Protein AF-A0AAN6YBA3-F1 (afdb_monomer)

Organism: NCBI:txid261697

InterPro domains:
  IPR000719 Protein kinase domain [PS50011] (1-214)
  IPR011009 Protein kinase-like domain superfamily [SSF56112] (9-215)
  IPR050494 Serine/threonine and dual-specificity kinase [PTHR24058] (10-214)

Mean predicted aligned error: 8.79 Å

Sequence (218 aa):
MLATPYESLAPEVAAGFPASPASDIWALGHCLFQLRSGEGPFENCYQVTSPADLLRYIILTLGDMPPEWQEILWDEDGMPTRDPGAGNPLEKLESMEKRPLKDLVRKIWDEPEGHVVQTGAASSLEEDDCKPDYWGDRIPYAACFEDMVWKPKAVRVDNTYMYRYNREQLAVLKELPQIPEHEADLLFDLLSKIFVYDPARRPTAEEVLGHPWFHMDA

Nearest PDB structures (foldseek):
  4yr8-assembly2_A  TM=6.121E-01  e=9.825E-06  Homo sapiens
  6f5e-assembly1_B  TM=6.169E-01  e=1.717E-05  Homo sapiens
  3orp-assembly1_A  TM=7.338E-01  e=3.793E-02  Mycobacterium tuberculosis H37Ra
  3c4x-assembly1_A  TM=6.836E-01  e=7.834E-02  Bos taurus
  3c50-assembly1_A  TM=6.766E-01  e=9.262E-02  Bos taurus

Structure (mmCIF, N/CA/C/O backbone):
data_AF-A0AAN6YBA3-F1
#
_entry.id   AF-A0AAN6YBA3-F1
#
loop_
_atom_site.group_PDB
_atom_site.id
_atom_site.type_symbol
_atom_site.label_atom_id
_atom_site.label_alt_id
_atom_site.label_comp_id
_atom_site.label_asym_id
_atom_site.label_entity_id
_atom_site.label_seq_id
_atom_site.pdbx_PDB_ins_code
_atom_site.Cartn_x
_atom_site.Cartn_y
_atom_site.Cartn_z
_atom_site.occupancy
_atom_site.B_iso_or_equiv
_atom_site.auth_seq_id
_atom_site.auth_comp_id
_atom_site.auth_asym_id
_atom_site.auth_atom_id
_atom_site.pdbx_PDB_model_num
ATOM 1 N N . MET A 1 1 ? -2.282 18.967 -14.312 1.00 43.28 1 MET A N 1
ATOM 2 C CA . MET A 1 1 ? -2.584 17.955 -13.282 1.00 43.28 1 MET A CA 1
ATOM 3 C C . MET A 1 1 ? -1.353 17.836 -12.412 1.00 43.28 1 MET A C 1
ATOM 5 O O . MET A 1 1 ? -0.267 17.764 -12.973 1.00 43.28 1 MET A O 1
ATOM 9 N N . LEU A 1 2 ? -1.503 17.933 -11.091 1.00 46.25 2 LEU A N 1
ATOM 10 C CA . LEU A 1 2 ? -0.415 17.605 -10.167 1.00 46.25 2 LEU A CA 1
ATOM 11 C C . LEU A 1 2 ? -0.167 16.094 -10.275 1.00 46.25 2 LEU A C 1
ATOM 13 O O . LEU A 1 2 ? -1.131 15.336 -10.368 1.00 46.25 2 LEU A O 1
ATOM 17 N N . ALA A 1 3 ? 1.096 15.686 -10.370 1.00 60.41 3 ALA A N 1
ATOM 18 C CA . ALA A 1 3 ? 1.466 14.277 -10.462 1.00 60.41 3 ALA A CA 1
ATOM 19 C C . ALA A 1 3 ? 1.260 13.569 -9.112 1.00 60.41 3 ALA A C 1
ATOM 21 O O . ALA A 1 3 ? 1.250 14.221 -8.066 1.00 60.41 3 ALA A O 1
ATOM 22 N N . THR A 1 4 ? 1.106 12.245 -9.146 1.00 64.25 4 THR A N 1
ATOM 23 C CA . THR A 1 4 ? 1.045 11.389 -7.956 1.00 64.25 4 THR A CA 1
ATOM 24 C C . THR A 1 4 ? 2.313 11.575 -7.106 1.00 64.25 4 THR A C 1
ATOM 26 O O . THR A 1 4 ? 3.409 11.527 -7.673 1.00 64.25 4 THR A O 1
ATOM 29 N N . PRO A 1 5 ? 2.200 11.795 -5.781 1.00 75.12 5 PRO A N 1
ATOM 30 C CA . PRO A 1 5 ? 3.354 11.823 -4.880 1.00 75.12 5 PRO A CA 1
ATOM 31 C C . PRO A 1 5 ? 4.192 10.544 -4.999 1.00 75.12 5 PRO A C 1
ATOM 33 O O . PRO A 1 5 ? 3.638 9.471 -5.241 1.00 75.12 5 PRO A O 1
ATOM 36 N N . TYR A 1 6 ? 5.514 10.647 -4.814 1.00 77.88 6 TYR A N 1
ATOM 37 C CA . TYR A 1 6 ? 6.428 9.508 -4.981 1.00 77.88 6 TYR A CA 1
ATOM 38 C C . TYR A 1 6 ? 6.010 8.292 -4.148 1.00 77.88 6 TYR A C 1
ATOM 40 O O . TYR A 1 6 ? 6.002 7.185 -4.669 1.00 77.88 6 TYR A O 1
ATOM 48 N N . GLU A 1 7 ? 5.589 8.499 -2.900 1.00 82.25 7 GLU A N 1
ATOM 49 C CA . GLU A 1 7 ? 5.142 7.443 -1.975 1.00 82.25 7 GLU A CA 1
ATOM 50 C C . GLU A 1 7 ? 3.986 6.575 -2.504 1.00 82.25 7 GLU A C 1
ATOM 52 O O . GLU A 1 7 ? 3.889 5.395 -2.171 1.00 82.25 7 GLU A O 1
ATOM 57 N N . SER A 1 8 ? 3.146 7.119 -3.390 1.00 87.88 8 SER A N 1
ATOM 58 C CA . SER A 1 8 ? 1.984 6.418 -3.947 1.00 87.88 8 SER A CA 1
ATOM 59 C C . SER A 1 8 ? 2.203 5.896 -5.371 1.00 87.88 8 SER A C 1
ATOM 61 O O . SER A 1 8 ? 1.259 5.387 -5.981 1.00 87.88 8 SER A O 1
ATOM 63 N N . LEU A 1 9 ? 3.414 6.013 -5.930 1.00 92.25 9 LEU A N 1
ATOM 64 C CA . LEU A 1 9 ? 3.697 5.489 -7.266 1.00 92.25 9 LEU A CA 1
ATOM 65 C C . LEU A 1 9 ? 3.626 3.961 -7.290 1.00 92.25 9 LEU A C 1
ATOM 67 O O . LEU A 1 9 ? 4.159 3.265 -6.426 1.00 92.25 9 LEU A O 1
ATOM 71 N N . ALA A 1 10 ? 3.002 3.444 -8.346 1.00 95.31 10 ALA A N 1
ATOM 72 C CA . ALA A 1 10 ? 3.066 2.031 -8.669 1.00 95.31 10 ALA A CA 1
ATOM 73 C C . ALA A 1 10 ? 4.506 1.639 -9.046 1.00 95.31 10 ALA A C 1
ATOM 75 O O . ALA A 1 10 ? 5.230 2.450 -9.639 1.00 95.31 10 ALA A O 1
ATOM 76 N N . PRO A 1 11 ? 4.948 0.413 -8.732 1.00 95.44 11 PRO A N 1
ATOM 77 C CA . PRO A 1 11 ? 6.354 0.058 -8.822 1.00 95.44 11 PRO A CA 1
ATOM 78 C C . PRO A 1 11 ? 6.842 0.011 -10.281 1.00 95.44 11 PRO A C 1
ATOM 80 O O . PRO A 1 11 ? 7.998 0.329 -10.536 1.00 95.44 11 PRO A O 1
ATOM 83 N N . GLU A 1 12 ? 5.965 -0.255 -11.256 1.00 95.00 12 GLU A N 1
ATOM 84 C CA . GLU A 1 12 ? 6.277 -0.134 -12.685 1.00 95.00 12 GLU A CA 1
ATOM 85 C C . GLU A 1 12 ? 6.543 1.320 -13.099 1.00 95.00 12 GLU A C 1
ATOM 87 O O . GLU A 1 12 ? 7.435 1.589 -13.899 1.00 95.00 12 GLU A O 1
ATOM 92 N N . VAL A 1 13 ? 5.818 2.278 -12.516 1.00 94.31 13 VAL A N 1
ATOM 93 C CA . VAL A 1 13 ? 6.006 3.705 -12.807 1.00 94.31 13 VAL A CA 1
ATOM 94 C C . VAL A 1 13 ? 7.296 4.205 -12.164 1.00 94.31 13 VAL A C 1
ATOM 96 O O . VAL A 1 13 ? 8.061 4.924 -12.803 1.00 94.31 13 VAL A O 1
ATOM 99 N N . ALA A 1 14 ? 7.584 3.769 -10.934 1.00 92.44 14 ALA A N 1
ATOM 100 C CA . ALA A 1 14 ? 8.854 4.042 -10.259 1.00 92.44 14 ALA A CA 1
ATOM 101 C C . ALA A 1 14 ? 10.057 3.469 -11.031 1.00 92.44 14 ALA A C 1
ATOM 103 O O . ALA A 1 14 ? 11.104 4.104 -11.115 1.00 92.44 14 ALA A O 1
ATOM 104 N N . ALA A 1 15 ? 9.878 2.307 -11.662 1.00 91.62 15 ALA A N 1
ATOM 105 C CA . ALA A 1 15 ? 10.829 1.675 -12.574 1.00 91.62 15 ALA A CA 1
ATOM 106 C C . ALA A 1 15 ? 10.961 2.377 -13.947 1.00 91.62 15 ALA A C 1
ATOM 108 O O . ALA A 1 15 ? 11.769 1.964 -14.780 1.00 91.62 15 ALA A O 1
ATOM 109 N N . GLY A 1 16 ? 10.194 3.441 -14.207 1.00 90.62 16 GLY A N 1
ATOM 110 C CA . GLY A 1 16 ? 10.246 4.210 -15.453 1.00 90.62 16 GLY A CA 1
ATOM 111 C C . GLY A 1 16 ? 9.399 3.637 -16.595 1.00 90.62 16 GLY A C 1
ATOM 112 O O . GLY A 1 16 ? 9.538 4.078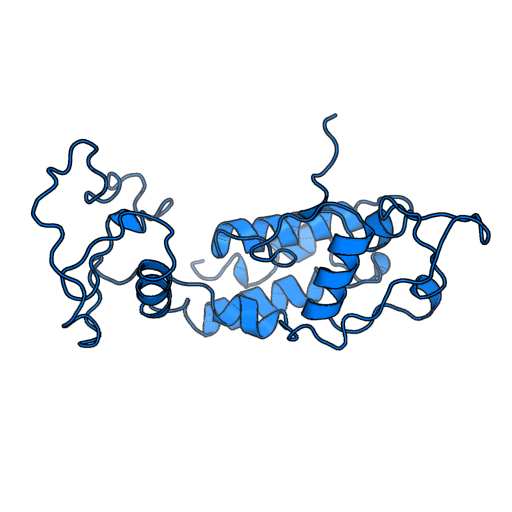 -17.741 1.00 90.62 16 GLY A O 1
ATOM 113 N N . PHE A 1 17 ? 8.519 2.671 -16.320 1.00 91.50 17 PHE A N 1
ATOM 114 C CA . PHE A 1 17 ? 7.528 2.194 -17.284 1.00 91.50 17 PHE A CA 1
ATOM 115 C C . PHE A 1 17 ? 6.294 3.120 -17.328 1.00 91.50 17 PHE A C 1
ATOM 117 O O . PHE A 1 17 ? 6.035 3.872 -16.385 1.00 91.50 17 PHE A O 1
ATOM 124 N N . PRO A 1 18 ? 5.510 3.102 -18.424 1.00 92.25 18 PRO A N 1
ATOM 125 C CA . PRO A 1 18 ? 4.312 3.928 -18.536 1.00 92.25 18 PRO A CA 1
ATOM 126 C C . PRO A 1 18 ? 3.250 3.571 -17.491 1.00 92.25 18 PRO A C 1
ATOM 128 O O . PRO A 1 18 ? 2.965 2.396 -17.263 1.00 92.25 18 PRO A O 1
ATOM 131 N N . ALA A 1 19 ? 2.608 4.594 -16.927 1.00 93.50 19 ALA A N 1
ATOM 132 C CA . ALA A 1 19 ? 1.436 4.414 -16.081 1.00 93.50 19 ALA A CA 1
ATOM 133 C C . ALA A 1 19 ? 0.242 3.858 -16.874 1.00 93.50 19 ALA A C 1
ATOM 135 O O . ALA A 1 19 ? 0.096 4.082 -18.079 1.00 93.50 19 ALA A O 1
ATOM 136 N N . SER A 1 20 ? -0.639 3.159 -16.168 1.00 94.69 20 SER A N 1
ATOM 137 C CA . SER A 1 20 ? -1.882 2.592 -16.692 1.00 94.69 20 SER A CA 1
ATOM 138 C C . SER A 1 20 ? -3.000 2.729 -15.650 1.00 94.69 20 SER A C 1
ATOM 140 O O . SER A 1 20 ? -2.703 3.044 -14.499 1.00 94.69 20 SER A O 1
ATOM 142 N N . PRO A 1 21 ? -4.270 2.424 -15.978 1.00 95.94 21 PRO A N 1
ATOM 143 C CA . PRO A 1 21 ? -5.330 2.374 -14.967 1.00 95.94 21 PRO A CA 1
ATOM 144 C C . PRO A 1 21 ? -5.012 1.438 -13.788 1.00 95.94 21 PRO A C 1
ATOM 146 O O . PRO A 1 21 ? -5.425 1.691 -12.664 1.00 95.94 21 PRO A O 1
ATOM 149 N N . ALA A 1 22 ? -4.224 0.378 -14.004 1.00 97.38 22 ALA A N 1
ATOM 150 C CA . ALA A 1 22 ? -3.771 -0.499 -12.924 1.00 97.38 22 ALA A CA 1
ATOM 151 C C . ALA A 1 22 ? -2.768 0.187 -11.975 1.00 97.38 22 ALA A C 1
ATOM 153 O O . ALA A 1 22 ? -2.631 -0.217 -10.818 1.00 97.38 22 ALA A O 1
ATOM 154 N N . SER A 1 23 ? -2.067 1.227 -12.431 1.00 96.25 23 SER A N 1
ATOM 155 C CA . SER A 1 23 ? -1.222 2.074 -11.583 1.00 96.25 23 SER A CA 1
ATOM 156 C C . SER A 1 23 ? -2.074 2.952 -10.654 1.00 96.25 23 SER A C 1
ATOM 158 O O . SER A 1 23 ? -1.694 3.161 -9.505 1.00 96.25 23 SER A O 1
ATOM 160 N N . ASP A 1 24 ? -3.262 3.379 -11.095 1.00 95.62 24 ASP A N 1
ATOM 161 C CA . ASP A 1 24 ? -4.223 4.090 -10.237 1.00 95.62 24 ASP A CA 1
ATOM 162 C C . ASP A 1 24 ? -4.812 3.165 -9.160 1.00 95.62 24 ASP A C 1
ATOM 164 O O . ASP A 1 24 ? -5.017 3.590 -8.026 1.00 95.62 24 ASP A O 1
ATOM 168 N N . ILE A 1 25 ? -5.022 1.878 -9.471 1.00 97.88 25 ILE A N 1
ATOM 169 C CA . ILE A 1 25 ? -5.455 0.873 -8.481 1.00 97.88 25 ILE A CA 1
ATOM 170 C C . ILE A 1 25 ? -4.406 0.680 -7.382 1.00 97.88 25 ILE A C 1
ATOM 172 O O . ILE A 1 25 ? -4.759 0.557 -6.210 1.00 97.88 25 ILE A O 1
ATOM 176 N N . TRP A 1 26 ? -3.118 0.707 -7.730 1.00 97.44 26 TRP A N 1
ATOM 177 C CA . TRP A 1 26 ? -2.047 0.694 -6.733 1.00 97.44 26 TRP A CA 1
ATOM 178 C C . TRP A 1 26 ? -2.118 1.916 -5.812 1.00 97.44 26 TRP A C 1
ATOM 180 O O . TRP A 1 26 ? -2.103 1.770 -4.588 1.00 97.44 26 TRP A O 1
ATOM 190 N N . ALA A 1 27 ? -2.242 3.114 -6.391 1.00 95.69 27 ALA A N 1
ATOM 191 C CA . ALA A 1 27 ? -2.366 4.352 -5.625 1.00 95.69 27 ALA A CA 1
ATOM 192 C C . ALA A 1 27 ? -3.621 4.348 -4.732 1.00 95.69 27 ALA A C 1
ATOM 194 O O . ALA A 1 27 ? -3.562 4.785 -3.585 1.00 95.69 27 ALA A O 1
ATOM 195 N N . LEU A 1 28 ? -4.733 3.776 -5.204 1.00 95.44 28 LEU A N 1
ATOM 196 C CA . LEU A 1 28 ? -5.934 3.565 -4.397 1.00 95.44 28 LEU A CA 1
ATOM 197 C C . LEU A 1 28 ? -5.651 2.661 -3.190 1.00 95.44 28 LEU A C 1
ATOM 199 O O . LEU A 1 28 ? -6.035 3.008 -2.078 1.00 95.44 28 LEU A O 1
ATOM 203 N N . GLY A 1 29 ? -4.943 1.542 -3.378 1.00 96.81 29 GLY A N 1
ATOM 204 C CA . GLY A 1 29 ? -4.518 0.677 -2.272 1.00 96.81 29 GLY A CA 1
ATOM 205 C C . GLY A 1 29 ? -3.652 1.411 -1.249 1.00 96.81 29 GLY A C 1
ATOM 206 O O . GLY A 1 29 ? -3.853 1.251 -0.046 1.00 96.81 29 GLY A O 1
ATOM 207 N N . HIS A 1 30 ? -2.728 2.259 -1.716 1.00 94.69 30 HIS A N 1
ATOM 208 C CA . HIS A 1 30 ? -1.925 3.121 -0.845 1.00 94.69 30 HIS A CA 1
ATOM 209 C C . HIS A 1 30 ? -2.818 4.048 -0.011 1.00 94.69 30 HIS A C 1
ATOM 211 O O . HIS A 1 30 ? -2.672 4.099 1.208 1.00 94.69 30 HIS A O 1
ATOM 217 N N . CYS A 1 31 ? -3.772 4.740 -0.644 1.00 92.94 31 CYS A N 1
ATOM 218 C CA . CYS A 1 31 ? -4.714 5.616 0.051 1.00 92.94 31 CYS A CA 1
ATOM 219 C C . CYS A 1 31 ? -5.572 4.862 1.072 1.00 92.94 31 CYS A C 1
ATOM 221 O O . CYS A 1 31 ? -5.744 5.354 2.179 1.00 92.94 31 CYS A 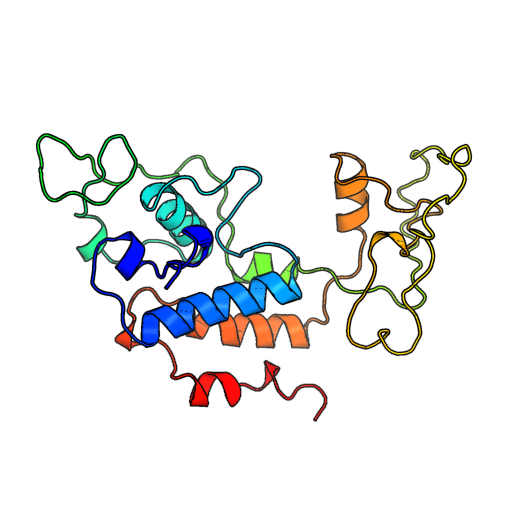O 1
ATOM 223 N N . LEU A 1 32 ? -6.089 3.679 0.732 1.00 94.38 32 LEU A N 1
ATOM 224 C CA . LEU A 1 32 ? -6.891 2.867 1.654 1.00 94.38 32 LEU A CA 1
ATOM 225 C C . LEU A 1 32 ? -6.091 2.479 2.898 1.00 94.38 32 LEU A C 1
ATOM 227 O O . LEU A 1 32 ? -6.582 2.638 4.013 1.00 94.38 32 LEU A O 1
ATOM 231 N N . PHE A 1 33 ? -4.849 2.022 2.710 1.00 93.81 33 PHE A N 1
ATOM 232 C CA . PHE A 1 33 ? -3.970 1.717 3.832 1.00 93.81 33 PHE A CA 1
ATOM 233 C C . PHE A 1 33 ? -3.718 2.971 4.672 1.00 93.81 33 PHE A C 1
ATOM 235 O O . PHE A 1 33 ? -4.006 2.952 5.861 1.00 93.81 33 PHE A O 1
ATOM 242 N N . GLN A 1 34 ? -3.279 4.071 4.051 1.00 89.88 34 GLN A N 1
ATOM 243 C CA . GLN A 1 34 ? -2.952 5.322 4.742 1.00 89.88 34 GLN A CA 1
ATOM 244 C C . GLN A 1 34 ? -4.141 5.913 5.508 1.00 89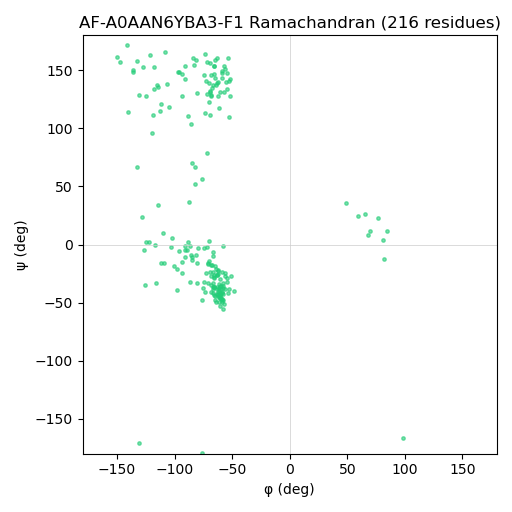.88 34 GLN A C 1
ATOM 246 O O . GLN A 1 34 ? -3.967 6.420 6.611 1.00 89.88 34 GLN A O 1
ATOM 251 N N . LEU A 1 35 ? -5.354 5.838 4.955 1.00 87.94 35 LEU A N 1
ATOM 252 C CA . LEU A 1 35 ? -6.568 6.281 5.643 1.00 87.94 35 LEU A CA 1
ATOM 253 C C . LEU A 1 35 ? -6.835 5.458 6.904 1.00 87.94 35 LEU A C 1
ATOM 255 O O . LEU A 1 35 ? -7.296 6.013 7.898 1.00 87.94 35 LEU A O 1
ATOM 259 N N . ARG A 1 36 ? -6.547 4.153 6.872 1.00 88.25 36 ARG A N 1
ATOM 260 C CA . ARG A 1 36 ? -6.843 3.248 7.984 1.00 88.25 36 ARG A CA 1
ATOM 261 C C . ARG A 1 36 ? -5.735 3.190 9.040 1.00 88.25 36 ARG A C 1
ATOM 263 O O . ARG A 1 36 ? -6.044 3.017 10.214 1.00 88.25 36 ARG A O 1
ATOM 270 N N . SER A 1 37 ? -4.473 3.341 8.644 1.00 84.94 37 SER A N 1
ATOM 271 C CA . SER A 1 37 ? -3.290 3.276 9.519 1.00 84.94 37 SER A CA 1
ATOM 272 C C . SER A 1 37 ? -2.758 4.644 9.963 1.00 84.94 37 SER A C 1
ATOM 274 O O . SER A 1 37 ? -2.016 4.713 10.940 1.00 84.94 37 SER A O 1
ATOM 276 N N . GLY A 1 38 ? -3.087 5.719 9.240 1.00 80.69 38 GLY A N 1
ATOM 277 C CA . GLY A 1 38 ? -2.499 7.054 9.398 1.00 80.69 38 GLY A CA 1
ATOM 278 C C . GLY A 1 38 ? -1.152 7.259 8.686 1.00 80.69 38 GLY A C 1
ATOM 279 O O . GLY A 1 38 ? -0.726 8.402 8.536 1.00 80.69 38 GLY A O 1
ATOM 280 N N . GLU A 1 39 ? -0.507 6.188 8.213 1.00 82.81 39 GLU A N 1
ATOM 281 C CA . GLU A 1 39 ? 0.813 6.190 7.556 1.00 82.81 39 GLU A CA 1
ATOM 282 C C . GLU A 1 39 ? 0.799 5.290 6.307 1.00 82.81 39 GLU A C 1
ATOM 284 O O . GLU A 1 39 ? 0.094 4.286 6.244 1.00 82.81 39 GLU A O 1
ATOM 289 N N . GLY A 1 40 ? 1.577 5.611 5.283 1.00 87.38 40 GLY A N 1
ATOM 290 C CA . GLY A 1 40 ? 1.693 4.820 4.060 1.00 87.38 40 GLY A CA 1
ATOM 291 C C . GLY A 1 40 ? 2.325 3.428 4.273 1.00 87.38 40 GLY A C 1
ATOM 292 O O . GLY A 1 40 ? 3.139 3.208 5.176 1.00 87.38 40 GLY A O 1
ATOM 293 N N . PRO A 1 41 ? 2.012 2.441 3.412 1.00 90.50 41 PRO A N 1
ATOM 294 C CA . PRO A 1 41 ? 2.580 1.096 3.524 1.00 90.50 41 PRO A CA 1
ATOM 295 C C . PRO A 1 41 ? 4.061 1.030 3.110 1.00 90.50 41 PRO A C 1
ATOM 297 O O . PRO A 1 41 ? 4.781 0.147 3.584 1.00 90.50 41 PRO A O 1
ATOM 300 N N . PHE A 1 42 ? 4.528 1.965 2.271 1.00 90.25 42 PHE A N 1
ATOM 301 C CA . PHE A 1 42 ? 5.870 1.979 1.666 1.00 90.25 42 PHE A CA 1
ATOM 302 C C . PHE A 1 42 ? 6.743 3.153 2.138 1.00 90.25 42 PHE A C 1
ATOM 304 O O . PHE A 1 42 ? 7.564 3.667 1.384 1.00 90.25 42 PHE A O 1
ATOM 311 N N . GLU A 1 43 ? 6.582 3.566 3.394 1.00 76.25 43 GLU A N 1
ATOM 312 C CA . GLU A 1 43 ? 7.367 4.635 4.025 1.00 76.25 43 GLU A CA 1
ATOM 313 C C . GLU A 1 43 ? 7.872 4.222 5.413 1.00 76.25 43 GLU A C 1
ATOM 315 O O . GLU A 1 43 ? 7.327 3.314 6.041 1.00 76.25 43 GLU A O 1
ATOM 320 N N . ASN A 1 44 ? 8.932 4.866 5.903 1.00 68.94 44 ASN A N 1
ATOM 321 C CA . ASN A 1 44 ? 9.447 4.699 7.267 1.00 68.94 44 ASN A CA 1
ATOM 322 C C . ASN A 1 44 ? 9.655 6.087 7.905 1.00 68.94 44 ASN A C 1
ATOM 324 O O . ASN A 1 44 ? 9.300 7.100 7.316 1.00 68.94 44 ASN A O 1
ATOM 328 N N . CYS A 1 45 ? 10.299 6.167 9.073 1.00 57.25 45 CYS A N 1
ATOM 329 C CA . CYS A 1 45 ? 10.658 7.421 9.749 1.00 57.25 45 CYS A CA 1
ATOM 330 C C . CYS A 1 45 ? 11.549 8.382 8.931 1.00 57.25 45 CYS A C 1
ATOM 332 O O . CYS A 1 45 ? 11.878 9.469 9.409 1.00 57.25 45 CYS A O 1
ATOM 334 N N . TYR A 1 46 ? 11.936 7.991 7.716 1.00 60.53 46 TYR A N 1
ATOM 335 C CA . TYR A 1 46 ? 12.598 8.822 6.725 1.00 60.53 46 TYR A CA 1
ATOM 336 C C . TYR A 1 46 ? 11.688 8.978 5.506 1.00 60.53 46 TYR A C 1
ATOM 338 O O . TYR A 1 46 ? 11.095 8.009 5.034 1.00 60.53 46 TYR A O 1
ATOM 346 N N . GLN A 1 47 ? 11.618 10.202 4.989 1.00 68.31 47 GLN A N 1
ATOM 347 C CA . GLN A 1 47 ? 10.821 10.538 3.814 1.00 68.31 47 GLN A CA 1
ATOM 348 C C . GLN A 1 47 ? 11.315 9.773 2.577 1.00 68.31 47 GLN A C 1
ATOM 350 O O . GLN A 1 47 ? 12.523 9.646 2.372 1.00 68.31 47 GLN A O 1
ATOM 355 N N . VAL A 1 48 ? 10.392 9.282 1.744 1.00 79.38 48 VAL A N 1
ATOM 356 C CA . VAL A 1 48 ? 10.730 8.714 0.431 1.00 79.38 48 VAL A CA 1
ATOM 357 C C . VAL A 1 48 ? 11.205 9.852 -0.471 1.00 79.38 48 VAL A C 1
ATOM 359 O O . VAL A 1 48 ? 10.429 10.736 -0.830 1.00 79.38 48 VAL A O 1
ATOM 362 N N . THR A 1 49 ? 12.492 9.850 -0.813 1.00 83.62 49 THR A N 1
ATOM 363 C CA . THR A 1 49 ? 13.132 10.947 -1.556 1.00 83.62 49 THR A CA 1
ATOM 364 C C . THR A 1 49 ? 13.304 10.676 -3.046 1.00 83.62 49 THR A C 1
ATOM 366 O O . THR A 1 49 ? 13.466 11.627 -3.807 1.00 83.62 49 THR A O 1
ATOM 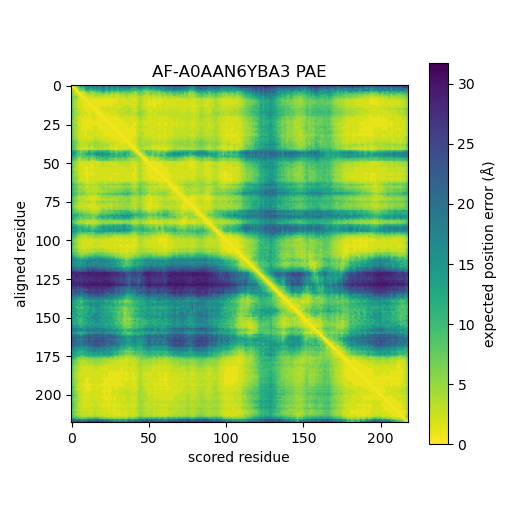369 N N . SER A 1 50 ? 13.239 9.412 -3.471 1.00 89.56 50 SER A N 1
ATOM 370 C CA . SER A 1 50 ? 13.448 9.004 -4.864 1.00 89.56 50 SER A CA 1
ATOM 371 C C . SER A 1 50 ? 12.649 7.742 -5.239 1.00 89.56 50 SER A C 1
ATOM 373 O O . SER A 1 50 ? 12.246 6.976 -4.355 1.00 89.56 50 SER A O 1
ATOM 375 N N . PRO A 1 51 ? 12.440 7.469 -6.542 1.00 91.50 51 PRO A N 1
ATOM 376 C CA . PRO A 1 51 ? 11.874 6.202 -7.011 1.00 91.50 51 PRO A CA 1
ATOM 377 C C . PRO A 1 51 ? 12.673 4.956 -6.587 1.00 91.50 51 PRO A C 1
ATOM 379 O O . PRO A 1 51 ? 12.070 3.930 -6.259 1.00 91.50 51 PRO A O 1
ATOM 382 N N . ALA A 1 52 ? 14.008 5.041 -6.534 1.00 91.00 52 ALA A N 1
ATOM 383 C CA . ALA A 1 52 ? 14.851 3.964 -6.010 1.00 91.00 52 ALA A CA 1
ATOM 384 C C . ALA A 1 52 ? 14.527 3.658 -4.537 1.00 91.00 52 ALA A C 1
ATOM 386 O O . ALA A 1 52 ? 14.393 2.492 -4.158 1.00 91.00 52 ALA A O 1
ATOM 387 N N . ASP A 1 53 ? 14.357 4.695 -3.710 1.00 88.81 53 ASP A N 1
ATOM 388 C CA . ASP A 1 53 ? 13.980 4.539 -2.299 1.00 88.81 53 ASP A CA 1
ATOM 389 C C . ASP A 1 53 ? 12.606 3.901 -2.149 1.00 88.81 53 ASP A C 1
ATOM 391 O O . ASP A 1 53 ? 12.437 2.979 -1.350 1.00 88.81 53 ASP A O 1
ATOM 395 N N . LEU A 1 54 ? 11.641 4.328 -2.964 1.00 91.44 54 LEU A N 1
ATOM 396 C CA . LEU A 1 54 ? 10.316 3.723 -2.977 1.00 91.44 54 LEU A CA 1
ATOM 397 C C . LEU A 1 54 ? 10.391 2.221 -3.268 1.00 91.44 54 LEU A C 1
ATOM 399 O O . LEU A 1 54 ? 9.836 1.419 -2.517 1.00 91.44 54 LEU A O 1
ATOM 403 N N . LEU A 1 55 ? 11.094 1.813 -4.330 1.00 91.88 55 LEU A N 1
ATOM 404 C CA . LEU A 1 55 ? 11.200 0.395 -4.683 1.00 91.88 55 LEU A CA 1
ATOM 405 C C . LEU A 1 55 ? 11.870 -0.432 -3.588 1.00 91.88 55 LEU A C 1
ATOM 407 O O . LEU A 1 55 ? 11.464 -1.571 -3.365 1.00 91.88 55 LEU A O 1
ATOM 411 N N . ARG A 1 56 ? 12.838 0.132 -2.858 1.00 90.00 56 ARG A N 1
ATOM 412 C CA . ARG A 1 56 ? 13.429 -0.529 -1.686 1.00 90.00 56 ARG A CA 1
ATOM 413 C C . ARG A 1 56 ? 12.370 -0.814 -0.621 1.00 90.00 56 ARG A C 1
ATOM 415 O O . ARG A 1 56 ? 12.300 -1.940 -0.131 1.00 90.00 56 ARG A O 1
ATOM 422 N N . TYR A 1 57 ? 11.506 0.149 -0.302 1.00 90.25 57 TYR A N 1
ATOM 423 C CA . TYR A 1 57 ? 10.415 -0.063 0.656 1.00 90.25 57 TYR A CA 1
ATOM 424 C C . TYR A 1 57 ? 9.371 -1.063 0.161 1.00 90.25 57 TYR A C 1
ATOM 426 O O . TYR A 1 57 ? 8.878 -1.879 0.946 1.00 90.25 57 TYR A O 1
ATOM 434 N N . ILE A 1 58 ? 9.075 -1.058 -1.137 1.00 93.69 58 ILE A N 1
ATOM 435 C CA . ILE A 1 58 ? 8.193 -2.052 -1.752 1.00 93.69 58 ILE A CA 1
ATOM 436 C C . ILE A 1 58 ? 8.807 -3.452 -1.617 1.00 93.69 58 ILE A C 1
ATOM 438 O O . ILE A 1 58 ? 8.113 -4.366 -1.180 1.00 93.69 58 ILE A O 1
ATOM 442 N N . ILE A 1 59 ? 10.111 -3.615 -1.868 1.00 92.31 59 ILE A N 1
ATOM 443 C CA . ILE A 1 59 ? 10.817 -4.897 -1.707 1.00 92.31 59 ILE A CA 1
ATOM 444 C C . ILE A 1 59 ? 10.801 -5.374 -0.249 1.00 92.31 59 ILE A C 1
ATOM 446 O O . ILE A 1 59 ? 10.539 -6.545 0.027 1.00 92.31 59 ILE A O 1
ATOM 450 N N . LEU A 1 60 ? 11.019 -4.473 0.714 1.00 91.38 60 LEU A N 1
ATOM 451 C CA . LEU A 1 60 ? 10.935 -4.811 2.140 1.00 91.38 60 LEU A CA 1
ATOM 452 C C . LEU A 1 60 ? 9.534 -5.274 2.573 1.00 91.38 60 LEU A C 1
ATOM 454 O O . LEU A 1 60 ? 9.415 -5.989 3.573 1.00 91.38 60 LEU A O 1
ATOM 458 N N . THR A 1 61 ? 8.495 -4.854 1.846 1.00 93.38 61 THR A N 1
ATOM 459 C CA . THR A 1 61 ? 7.085 -5.084 2.188 1.00 93.38 61 THR A CA 1
ATOM 460 C C . THR A 1 61 ? 6.477 -6.275 1.447 1.00 93.38 61 THR A C 1
ATOM 462 O O . THR A 1 61 ? 5.712 -7.042 2.035 1.00 93.38 61 THR A O 1
ATOM 465 N N . LEU A 1 62 ? 6.816 -6.451 0.168 1.00 94.94 62 LEU A N 1
ATOM 466 C CA . LEU A 1 62 ? 6.230 -7.458 -0.726 1.00 94.94 62 LEU A CA 1
ATOM 467 C C . LEU A 1 62 ? 7.192 -8.603 -1.069 1.00 94.94 62 LEU A C 1
ATOM 469 O O . LEU A 1 62 ? 6.746 -9.656 -1.523 1.00 94.94 62 LEU A O 1
ATOM 473 N N . GLY A 1 63 ? 8.492 -8.432 -0.819 1.00 92.12 63 GLY A N 1
ATOM 474 C CA . GLY A 1 63 ? 9.538 -9.375 -1.208 1.00 92.12 63 GLY A CA 1
ATOM 475 C C . GLY A 1 63 ? 10.246 -8.976 -2.501 1.00 92.12 63 GLY A C 1
ATOM 476 O O . GLY A 1 63 ? 10.141 -7.846 -2.963 1.00 92.12 63 GLY A O 1
ATOM 477 N N . ASP A 1 64 ? 11.016 -9.902 -3.069 1.00 90.06 64 ASP A N 1
ATOM 478 C CA . ASP A 1 64 ? 11.876 -9.600 -4.213 1.00 90.06 64 ASP A CA 1
ATOM 479 C C . ASP A 1 64 ? 11.069 -9.185 -5.455 1.00 90.06 64 ASP A C 1
ATOM 481 O O . ASP A 1 64 ? 10.062 -9.803 -5.809 1.00 90.06 64 ASP A O 1
ATOM 485 N N . MET A 1 65 ? 11.551 -8.146 -6.141 1.00 89.25 65 MET A N 1
ATOM 486 C CA . MET A 1 65 ? 10.980 -7.692 -7.410 1.00 89.25 65 MET A CA 1
ATOM 487 C C . MET A 1 65 ? 11.231 -8.699 -8.550 1.00 89.25 65 MET A C 1
ATOM 489 O O . MET A 1 65 ? 12.217 -9.451 -8.488 1.00 89.25 65 MET A O 1
ATOM 493 N N . PRO A 1 66 ? 10.393 -8.692 -9.610 1.00 90.19 66 PRO A N 1
ATOM 494 C CA . PRO A 1 66 ? 10.572 -9.553 -10.777 1.00 90.19 66 PRO A CA 1
ATOM 495 C C . PRO A 1 66 ? 11.990 -9.452 -11.373 1.00 90.19 66 PRO A C 1
ATOM 497 O O . PRO A 1 66 ? 12.549 -8.350 -11.401 1.00 90.19 66 PRO A O 1
ATOM 500 N N . PRO A 1 67 ? 12.588 -10.562 -11.854 1.00 87.31 67 PRO A N 1
ATOM 501 C CA . PRO A 1 67 ? 13.957 -10.575 -12.380 1.00 87.31 67 PRO A CA 1
ATOM 502 C C . PRO A 1 67 ? 14.218 -9.523 -13.463 1.00 87.31 67 PRO A C 1
ATOM 504 O O . PRO A 1 67 ? 15.261 -8.879 -13.454 1.00 87.31 67 PRO A O 1
ATOM 507 N N . GLU A 1 68 ? 13.246 -9.292 -14.342 1.00 86.00 68 GLU A N 1
ATOM 508 C CA . GLU A 1 68 ? 13.301 -8.294 -15.413 1.00 86.00 68 GLU A CA 1
ATOM 509 C C . GLU A 1 68 ? 13.507 -6.855 -14.914 1.00 86.00 68 GLU A C 1
ATOM 511 O O . GLU A 1 68 ? 13.995 -6.009 -15.658 1.00 86.00 68 GLU A O 1
ATOM 516 N N . TRP A 1 69 ? 13.145 -6.553 -13.665 1.00 87.06 69 TRP A N 1
ATOM 517 C CA . TRP A 1 69 ? 13.306 -5.220 -13.078 1.00 87.06 69 TRP A CA 1
ATOM 518 C C . TRP A 1 69 ? 14.622 -5.081 -12.310 1.00 87.06 69 TRP A C 1
ATOM 520 O O . TRP A 1 69 ? 15.066 -3.966 -12.047 1.00 87.06 69 TRP A O 1
ATOM 530 N N . GLN A 1 70 ? 15.290 -6.196 -11.997 1.00 82.25 70 GLN A N 1
ATOM 531 C CA . GLN A 1 70 ? 16.606 -6.187 -11.347 1.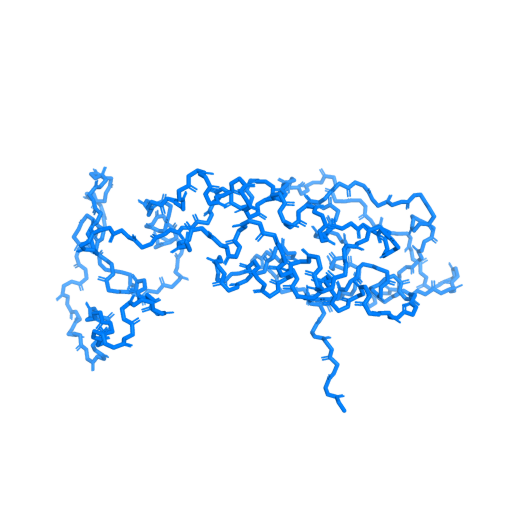00 82.25 70 GLN A CA 1
ATOM 532 C C . GLN A 1 70 ? 17.708 -5.644 -12.266 1.00 82.25 70 GLN A C 1
ATOM 534 O O . GLN A 1 70 ? 18.765 -5.244 -11.785 1.00 82.25 70 GLN A O 1
ATOM 539 N N . GLU A 1 71 ? 17.450 -5.602 -13.574 1.00 84.12 71 GLU A N 1
ATOM 540 C CA . GLU A 1 71 ? 18.351 -5.048 -14.587 1.00 84.12 71 GLU A CA 1
ATOM 541 C C . GLU A 1 71 ? 18.269 -3.514 -14.701 1.00 84.12 71 GLU A C 1
ATOM 543 O O . GLU A 1 71 ? 19.087 -2.906 -15.392 1.00 84.12 71 GLU A O 1
ATOM 548 N N . ILE A 1 72 ? 17.300 -2.873 -14.036 1.00 88.69 72 ILE A N 1
ATOM 549 C CA . ILE A 1 72 ? 17.140 -1.415 -14.064 1.00 88.69 72 ILE A CA 1
ATOM 550 C C . ILE A 1 72 ? 18.295 -0.755 -13.312 1.00 88.69 72 ILE A C 1
ATOM 552 O O . ILE A 1 72 ? 18.623 -1.126 -12.180 1.00 88.69 72 ILE A O 1
ATOM 556 N N . LEU A 1 73 ? 18.882 0.257 -13.949 1.00 92.25 73 LEU A N 1
ATOM 557 C CA . LEU A 1 73 ? 19.940 1.075 -13.377 1.00 92.25 73 LEU A CA 1
ATOM 558 C C . LEU A 1 73 ? 19.365 2.364 -12.790 1.00 92.25 73 LEU A C 1
ATOM 560 O O . LEU A 1 73 ? 18.396 2.916 -13.310 1.00 92.25 73 LEU A O 1
ATOM 564 N N . TRP A 1 74 ? 20.004 2.848 -11.732 1.00 93.12 74 TRP A N 1
ATOM 565 C CA . TRP A 1 74 ? 19.595 4.017 -10.959 1.00 93.12 74 TRP A CA 1
ATOM 566 C C . TRP A 1 74 ? 20.741 5.015 -10.908 1.00 93.12 74 TRP A C 1
ATOM 568 O O . TRP A 1 74 ? 21.868 4.627 -10.584 1.00 93.12 74 TRP A O 1
ATOM 578 N N . ASP A 1 75 ? 20.470 6.267 -11.262 1.00 92.75 75 ASP A N 1
ATOM 579 C CA . ASP A 1 75 ? 21.463 7.341 -11.191 1.00 92.75 75 ASP A CA 1
ATOM 580 C C . ASP A 1 75 ? 21.693 7.840 -9.751 1.00 92.75 75 ASP A C 1
ATOM 582 O O . ASP A 1 75 ? 21.126 7.314 -8.789 1.00 92.75 75 ASP A O 1
ATOM 586 N N . GLU A 1 76 ? 22.570 8.835 -9.590 1.00 89.69 76 GLU A N 1
ATOM 587 C CA . GLU A 1 76 ? 22.923 9.404 -8.279 1.00 89.69 76 GLU A CA 1
ATOM 588 C C . GLU A 1 76 ? 21.729 10.052 -7.554 1.00 89.69 76 GLU A C 1
ATOM 590 O O . GLU A 1 76 ? 21.733 10.121 -6.325 1.00 89.69 76 GLU A O 1
ATOM 595 N N . ASP A 1 77 ? 20.692 10.463 -8.293 1.00 89.69 77 ASP A N 1
ATOM 596 C CA . ASP A 1 77 ? 19.459 11.052 -7.759 1.00 89.69 77 ASP A CA 1
ATOM 597 C C . ASP A 1 77 ? 18.373 9.989 -7.471 1.00 89.69 77 ASP A C 1
ATOM 599 O O . ASP A 1 77 ? 17.284 10.308 -6.985 1.00 89.69 77 ASP A O 1
ATOM 603 N N . GLY A 1 78 ? 18.649 8.710 -7.754 1.00 90.50 78 GLY A N 1
ATOM 604 C CA . GLY A 1 78 ? 17.716 7.603 -7.552 1.00 90.50 78 GLY A CA 1
ATOM 605 C C . GLY A 1 78 ? 16.617 7.517 -8.614 1.00 90.50 78 GLY A C 1
ATOM 606 O O . GLY A 1 78 ? 15.558 6.935 -8.354 1.00 90.50 78 GLY A O 1
ATOM 607 N N . MET A 1 79 ? 16.849 8.078 -9.803 1.00 91.38 79 MET A N 1
ATOM 608 C CA . MET A 1 79 ? 15.947 7.996 -10.951 1.00 91.38 79 MET A CA 1
ATOM 609 C C . MET A 1 79 ? 16.326 6.813 -11.858 1.00 91.38 79 MET A C 1
ATOM 611 O O . MET A 1 79 ? 17.507 6.473 -11.981 1.00 91.38 79 MET A O 1
ATOM 615 N N . PRO A 1 80 ? 15.346 6.162 -12.514 1.00 91.94 80 PRO A N 1
ATOM 616 C CA . PRO A 1 80 ? 15.636 5.067 -13.431 1.00 91.94 80 PRO A CA 1
ATOM 617 C C . PRO A 1 80 ? 16.358 5.598 -14.676 1.00 91.94 80 PRO A C 1
ATOM 619 O O . PRO A 1 80 ? 15.884 6.517 -15.349 1.00 91.94 80 PRO A O 1
ATOM 622 N N . THR A 1 81 ? 17.486 4.984 -15.026 1.00 89.62 81 THR A N 1
ATOM 623 C CA . THR A 1 81 ? 18.313 5.370 -16.173 1.00 89.62 81 THR A CA 1
ATOM 624 C C . THR A 1 81 ? 18.606 4.188 -17.093 1.00 89.62 81 THR A C 1
ATOM 626 O O . THR A 1 81 ? 18.616 3.024 -16.697 1.00 89.62 81 THR A O 1
ATOM 629 N N . ARG A 1 82 ? 18.836 4.502 -18.371 1.00 82.31 82 ARG A N 1
ATOM 630 C CA . ARG A 1 82 ? 19.268 3.542 -19.400 1.00 82.31 82 ARG A CA 1
ATOM 631 C C . ARG A 1 82 ? 20.751 3.661 -19.732 1.00 82.31 82 ARG A C 1
ATOM 633 O O . ARG A 1 82 ? 21.219 2.917 -20.588 1.00 82.31 82 ARG A O 1
ATOM 640 N N . ASP A 1 83 ? 21.460 4.608 -19.119 1.00 84.88 83 ASP A N 1
ATOM 641 C CA . ASP A 1 83 ? 22.887 4.826 -19.340 1.00 84.88 83 ASP A CA 1
ATOM 642 C C . ASP A 1 83 ? 23.717 3.952 -18.380 1.00 84.88 83 ASP A C 1
ATOM 644 O O . ASP A 1 83 ? 23.744 4.230 -17.178 1.00 84.88 83 ASP A O 1
ATOM 648 N N . PRO A 1 84 ? 24.430 2.922 -18.879 1.00 81.81 84 PRO A N 1
ATOM 649 C CA . PRO A 1 84 ? 25.269 2.070 -18.041 1.00 81.81 84 PRO A CA 1
ATOM 650 C C . PRO A 1 84 ? 26.457 2.794 -17.401 1.00 81.81 84 PRO A C 1
ATOM 652 O O . PRO A 1 84 ? 27.042 2.274 -16.458 1.00 81.81 84 PRO A O 1
ATOM 655 N N . GLY A 1 85 ? 26.852 3.960 -17.922 1.00 85.38 85 GLY A N 1
ATOM 656 C CA . GLY A 1 85 ? 27.939 4.768 -17.370 1.00 85.38 85 GLY A CA 1
ATOM 657 C C . GLY A 1 85 ? 27.508 5.703 -16.240 1.00 85.38 85 GLY A C 1
ATOM 658 O O . GLY A 1 85 ? 28.373 6.229 -15.544 1.00 85.38 85 GLY A O 1
ATOM 659 N N . ALA A 1 86 ? 26.201 5.905 -16.061 1.00 83.50 86 ALA A N 1
ATOM 660 C CA . ALA A 1 86 ? 25.634 6.860 -15.109 1.00 83.50 86 ALA A CA 1
ATOM 661 C C . ALA A 1 86 ? 24.692 6.212 -14.084 1.00 83.50 86 ALA A C 1
ATOM 663 O O . ALA A 1 86 ? 24.105 6.924 -13.275 1.00 83.50 86 ALA A O 1
ATOM 664 N N . GLY A 1 87 ? 24.524 4.886 -14.118 1.00 88.75 87 GLY A N 1
ATOM 665 C CA . GLY A 1 87 ? 23.602 4.184 -13.237 1.00 88.75 87 GLY A CA 1
ATOM 666 C C . GLY A 1 87 ? 24.176 2.908 -12.637 1.00 88.75 87 GLY A C 1
ATOM 667 O O . GLY A 1 87 ? 24.992 2.220 -13.247 1.00 88.75 87 GLY A O 1
ATOM 668 N N . ASN A 1 88 ? 23.709 2.575 -11.437 1.00 90.38 88 ASN A N 1
ATOM 669 C CA . ASN A 1 88 ? 24.066 1.359 -10.713 1.00 90.38 88 ASN A CA 1
ATOM 670 C C . ASN A 1 88 ? 22.823 0.483 -10.489 1.00 90.38 88 ASN A C 1
ATOM 672 O O . ASN A 1 88 ? 21.717 1.019 -10.398 1.00 90.38 88 ASN A O 1
ATOM 676 N N . PRO A 1 89 ? 22.964 -0.849 -10.369 1.00 89.50 89 PRO A N 1
ATOM 677 C CA . PRO A 1 89 ? 21.866 -1.705 -9.929 1.00 89.50 89 PRO A CA 1
ATOM 678 C C . PRO A 1 89 ? 21.332 -1.276 -8.560 1.00 89.50 89 PRO A C 1
ATOM 680 O O . PRO A 1 89 ? 22.072 -0.719 -7.744 1.00 89.50 89 PRO A O 1
ATOM 683 N N . LEU A 1 90 ? 20.062 -1.580 -8.283 1.00 88.38 90 LEU A N 1
ATOM 684 C CA . LEU A 1 90 ? 19.469 -1.259 -6.987 1.00 88.38 90 LEU A CA 1
ATOM 685 C C . LEU A 1 90 ? 20.214 -2.002 -5.869 1.00 88.38 90 LEU A C 1
ATOM 687 O O . LEU A 1 90 ? 20.227 -3.234 -5.822 1.00 88.38 90 LEU A O 1
ATOM 691 N N . GLU A 1 91 ? 20.835 -1.247 -4.964 1.00 81.25 91 GLU A N 1
ATOM 692 C CA . GLU A 1 91 ? 21.546 -1.820 -3.823 1.00 81.25 91 GLU A CA 1
ATOM 693 C C . GLU A 1 91 ? 20.589 -2.625 -2.934 1.00 81.25 91 GLU A C 1
ATOM 695 O O . GLU A 1 91 ? 19.504 -2.157 -2.568 1.00 81.25 91 GLU A O 1
ATOM 700 N N . LYS A 1 92 ? 20.996 -3.849 -2.582 1.00 70.50 92 LYS A N 1
ATOM 701 C CA . LYS A 1 92 ? 20.201 -4.726 -1.724 1.00 70.50 92 LYS A CA 1
ATOM 702 C C . LYS A 1 92 ? 20.217 -4.220 -0.288 1.00 70.50 92 LYS A C 1
ATOM 704 O O . LYS A 1 92 ? 21.271 -4.039 0.314 1.00 70.50 92 LYS A O 1
ATOM 709 N N . LEU A 1 93 ? 19.032 -4.095 0.295 1.00 70.38 93 LEU A N 1
ATOM 710 C CA . LEU A 1 93 ? 18.833 -3.692 1.685 1.00 70.38 93 LEU A CA 1
ATOM 711 C C . LEU A 1 93 ? 18.999 -4.870 2.665 1.00 70.38 93 LEU A C 1
ATOM 713 O O . LEU A 1 93 ? 18.131 -5.143 3.487 1.00 70.38 93 LEU A O 1
ATOM 717 N N . GLU A 1 94 ? 20.115 -5.595 2.587 1.00 66.88 94 GLU A N 1
ATOM 718 C CA . GLU A 1 94 ? 20.341 -6.793 3.420 1.00 66.88 94 GLU A CA 1
ATOM 719 C C . GLU A 1 94 ? 20.406 -6.478 4.926 1.00 66.88 94 GLU A C 1
ATOM 721 O O . GLU A 1 94 ? 20.170 -7.355 5.755 1.00 66.88 94 GLU A O 1
ATOM 726 N N . SER A 1 95 ? 20.693 -5.224 5.286 1.00 70.19 95 SER A N 1
ATOM 727 C CA . SER A 1 95 ? 20.768 -4.742 6.669 1.00 70.19 95 SER A CA 1
ATOM 728 C C . SER A 1 95 ? 19.452 -4.190 7.224 1.00 70.19 95 SER A C 1
ATOM 730 O O . SER A 1 95 ? 19.373 -3.941 8.428 1.00 70.19 95 SER A O 1
ATOM 732 N N . MET A 1 96 ? 18.430 -3.977 6.388 1.00 75.38 96 MET A N 1
ATOM 733 C CA . MET A 1 96 ? 17.138 -3.464 6.845 1.00 75.38 96 MET A CA 1
ATOM 734 C C . MET A 1 96 ? 16.179 -4.592 7.218 1.00 75.38 96 MET A C 1
ATOM 736 O O . MET A 1 96 ? 16.114 -5.639 6.574 1.00 75.38 96 MET A O 1
ATOM 740 N N . GLU A 1 97 ? 15.402 -4.357 8.273 1.00 83.38 97 GLU A N 1
ATOM 741 C CA . GLU A 1 97 ? 14.395 -5.300 8.745 1.00 83.38 97 GLU A CA 1
ATOM 742 C C . GLU A 1 97 ? 13.231 -5.394 7.746 1.00 83.38 97 GLU A C 1
ATOM 744 O O . GLU A 1 97 ? 12.689 -4.382 7.294 1.00 83.38 97 GLU A O 1
ATOM 749 N N . LYS A 1 98 ? 12.841 -6.626 7.394 1.00 88.12 98 LYS A N 1
ATOM 750 C CA . LYS A 1 98 ? 11.663 -6.868 6.552 1.00 88.12 98 LYS A CA 1
ATOM 751 C C . LYS A 1 98 ? 10.399 -6.430 7.289 1.00 88.12 98 LYS A C 1
ATOM 753 O O . LYS A 1 98 ? 10.264 -6.647 8.490 1.00 88.12 98 LYS A O 1
ATOM 758 N N . ARG A 1 99 ? 9.446 -5.874 6.548 1.00 90.50 99 ARG A N 1
ATOM 759 C CA . ARG A 1 99 ? 8.184 -5.336 7.076 1.00 90.50 99 ARG A CA 1
ATOM 760 C C . ARG A 1 99 ? 7.010 -5.836 6.240 1.00 90.50 99 ARG A C 1
ATOM 762 O O . ARG A 1 99 ? 6.394 -5.054 5.521 1.00 90.50 99 ARG A O 1
ATOM 769 N N . PRO A 1 100 ? 6.727 -7.148 6.269 1.00 95.06 100 PRO A N 1
ATOM 770 C CA . PRO A 1 100 ? 5.753 -7.732 5.362 1.00 95.06 100 PRO A CA 1
ATOM 771 C C . PRO A 1 100 ? 4.381 -7.077 5.545 1.00 95.06 100 PRO A C 1
ATOM 773 O O . PRO A 1 100 ? 3.972 -6.779 6.669 1.00 95.06 100 PRO A O 1
ATOM 776 N N . LEU A 1 101 ? 3.648 -6.899 4.443 1.00 96.25 101 LEU A N 1
ATOM 777 C CA . LEU A 1 101 ? 2.342 -6.223 4.426 1.00 96.25 101 LEU A CA 1
ATOM 778 C C . LEU A 1 101 ? 1.381 -6.730 5.515 1.00 96.25 101 LEU A C 1
ATOM 780 O O . LEU A 1 101 ? 0.691 -5.945 6.158 1.00 96.25 101 LEU A O 1
ATOM 784 N N . LYS A 1 102 ? 1.371 -8.044 5.757 1.00 96.06 102 LYS A N 1
ATOM 785 C CA . LYS A 1 102 ? 0.536 -8.679 6.783 1.00 96.06 102 LYS A CA 1
ATOM 786 C C . LYS A 1 102 ? 0.813 -8.153 8.192 1.00 96.06 102 LYS A C 1
ATOM 788 O O . LYS A 1 102 ? -0.121 -7.939 8.960 1.00 96.06 102 LYS A O 1
ATOM 793 N N . ASP A 1 103 ? 2.081 -7.933 8.522 1.00 94.00 103 ASP A N 1
ATOM 794 C CA . ASP A 1 103 ? 2.480 -7.424 9.834 1.00 94.00 103 ASP A CA 1
ATOM 795 C C . ASP A 1 103 ? 2.153 -5.939 9.966 1.00 94.00 103 ASP A C 1
ATOM 797 O O . ASP A 1 103 ? 1.822 -5.490 11.058 1.00 94.00 103 ASP A O 1
ATOM 801 N N . LEU A 1 104 ? 2.222 -5.184 8.864 1.00 92.94 104 LEU A N 1
ATOM 802 C CA . LEU A 1 104 ? 1.797 -3.785 8.836 1.00 92.94 104 LEU A CA 1
ATOM 803 C C . LEU A 1 104 ? 0.296 -3.666 9.112 1.00 92.94 104 LEU A C 1
ATOM 805 O O . LEU A 1 104 ? -0.091 -2.919 10.002 1.00 92.94 104 LEU A O 1
ATOM 809 N N . VAL A 1 105 ? -0.531 -4.454 8.418 1.00 95.06 105 VAL A N 1
ATOM 810 C CA . VAL A 1 105 ? -1.992 -4.457 8.608 1.00 95.06 105 VAL A CA 1
ATOM 811 C C . VAL A 1 105 ? -2.372 -4.843 10.038 1.00 95.06 105 VAL A C 1
ATOM 813 O O . VAL A 1 105 ? -3.212 -4.199 10.653 1.00 95.06 105 VAL A O 1
ATOM 816 N N . ARG A 1 106 ? -1.706 -5.846 10.616 1.00 93.50 106 ARG A N 1
ATOM 817 C CA . ARG A 1 106 ? -1.973 -6.285 11.995 1.00 93.50 106 ARG A CA 1
ATOM 818 C C . ARG A 1 106 ? -1.512 -5.302 13.063 1.00 93.50 106 ARG A C 1
ATOM 820 O O . ARG A 1 106 ? -1.934 -5.423 14.201 1.00 93.50 106 ARG A O 1
ATOM 827 N N . LYS A 1 107 ? -0.636 -4.355 12.725 1.00 90.25 107 LYS A N 1
ATOM 828 C CA . LYS A 1 107 ? -0.183 -3.299 13.640 1.00 90.25 107 LYS A CA 1
ATOM 829 C C . LYS A 1 107 ? -1.066 -2.055 13.597 1.00 90.25 107 LYS A C 1
ATOM 831 O O . LYS A 1 107 ? -0.811 -1.145 14.378 1.00 90.25 107 LYS A O 1
ATOM 836 N N . ILE A 1 108 ? -2.060 -2.005 12.709 1.00 89.12 108 ILE A N 1
ATOM 837 C CA . ILE A 1 108 ? -3.003 -0.891 12.649 1.00 89.12 108 ILE A CA 1
ATOM 838 C C . ILE A 1 108 ? -3.761 -0.828 13.976 1.00 89.12 108 ILE A C 1
ATOM 840 O O . ILE A 1 108 ? -4.312 -1.829 14.439 1.00 89.12 108 ILE A O 1
ATOM 844 N N . TRP A 1 109 ? -3.752 0.356 14.581 1.00 87.19 109 TRP A N 1
ATOM 845 C CA . TRP A 1 109 ? -4.467 0.635 15.819 1.00 87.19 109 TRP A CA 1
ATOM 846 C C . TRP A 1 109 ? -5.928 0.965 15.559 1.00 87.19 109 TRP A C 1
ATOM 848 O O . TRP A 1 109 ? -6.286 1.471 14.494 1.00 87.19 109 TRP A O 1
ATOM 858 N N . ASP A 1 110 ? -6.742 0.718 16.574 1.00 85.31 110 ASP A N 1
ATOM 859 C CA . ASP A 1 110 ? -8.150 1.068 16.589 1.00 85.31 110 ASP A CA 1
ATOM 860 C C . ASP A 1 110 ? -8.497 1.986 17.756 1.00 85.31 110 ASP A C 1
ATOM 862 O O . ASP A 1 110 ? -7.742 2.120 18.729 1.00 85.31 110 ASP A O 1
ATOM 866 N N . GLU A 1 111 ? -9.655 2.629 17.649 1.00 81.62 111 GLU A N 1
ATOM 867 C CA . GLU A 1 111 ? -10.176 3.455 18.727 1.00 81.62 111 GLU A CA 1
ATOM 868 C C . GLU A 1 111 ? -10.624 2.574 19.909 1.00 81.62 111 GLU A C 1
ATOM 870 O O . GLU A 1 111 ? -11.469 1.694 19.744 1.00 81.62 111 GLU A O 1
ATOM 875 N N . PRO A 1 112 ? -10.078 2.774 21.125 1.00 80.50 112 PRO A N 1
ATOM 876 C CA . PRO A 1 112 ? -10.497 1.996 22.281 1.00 80.50 112 PRO A CA 1
ATOM 877 C C . PRO A 1 112 ? -11.887 2.413 22.762 1.00 80.50 112 PRO A C 1
ATOM 879 O O . PRO A 1 112 ? -12.190 3.605 22.879 1.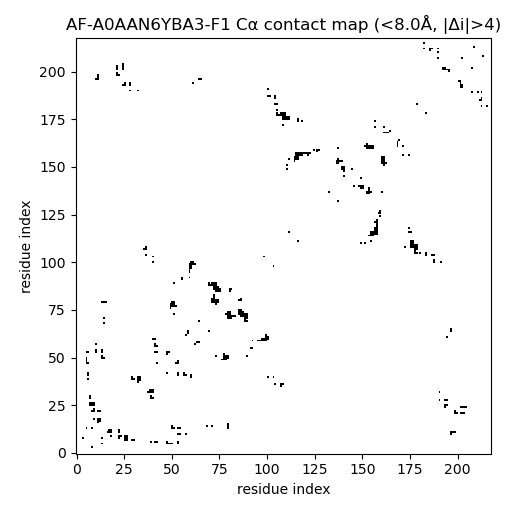00 80.50 112 PRO A O 1
ATOM 882 N N . GLU A 1 113 ? -12.694 1.427 23.160 1.00 77.12 113 GLU A N 1
ATOM 883 C CA . GLU A 1 113 ? -14.002 1.671 23.768 1.00 77.12 113 GLU A CA 1
ATOM 884 C C . GLU A 1 113 ? -13.896 2.653 24.947 1.00 77.12 113 GLU A C 1
ATOM 886 O O . GLU A 1 113 ? -13.096 2.494 25.873 1.00 77.12 113 GLU A O 1
ATOM 891 N N . GLY A 1 114 ? -14.714 3.706 24.911 1.00 74.50 114 GLY A N 1
ATOM 892 C CA . GLY A 1 114 ? -14.751 4.714 25.970 1.00 74.50 114 GLY A CA 1
ATOM 893 C C . GLY A 1 114 ? -13.509 5.609 26.059 1.00 74.50 114 GLY A C 1
ATOM 894 O O . GLY A 1 114 ? -13.396 6.349 27.035 1.00 74.50 114 GLY A O 1
ATOM 895 N N . HIS A 1 115 ? -12.609 5.581 25.065 1.00 76.25 115 HIS A N 1
ATOM 896 C CA . HIS A 1 115 ? -11.405 6.420 24.981 1.00 76.25 115 HIS A CA 1
ATOM 897 C C . HIS A 1 115 ? -10.432 6.243 26.164 1.00 76.25 115 HIS A C 1
ATOM 899 O O . HIS A 1 115 ? -9.665 7.153 26.492 1.00 76.25 115 HIS A O 1
ATOM 905 N N . VAL A 1 116 ? -10.453 5.087 26.837 1.00 76.75 116 VAL A N 1
ATOM 906 C CA . VAL A 1 116 ? -9.582 4.796 27.984 1.00 76.75 116 VAL A CA 1
ATOM 907 C C . VAL A 1 116 ? -8.916 3.435 27.817 1.00 76.75 116 VAL A C 1
ATOM 909 O O . VAL A 1 116 ? -9.590 2.428 27.644 1.00 76.75 116 VAL A O 1
ATOM 912 N N . VAL A 1 117 ? -7.592 3.395 27.956 1.00 77.75 117 VAL A N 1
ATOM 913 C CA . VAL A 1 117 ? -6.802 2.158 27.995 1.00 77.75 117 VAL A CA 1
ATOM 914 C C . VAL A 1 117 ? -6.097 2.064 29.345 1.00 77.75 117 VAL A C 1
ATOM 916 O O . VAL A 1 117 ? -5.519 3.043 29.817 1.00 77.75 117 VAL A O 1
ATOM 919 N N . GLN A 1 118 ? -6.150 0.896 29.985 1.00 74.50 118 GLN A N 1
ATOM 920 C CA . GLN A 1 118 ? -5.387 0.604 31.200 1.00 74.50 118 GLN A CA 1
ATOM 921 C C . GLN A 1 118 ? -4.438 -0.561 30.928 1.00 74.50 118 GLN A C 1
ATOM 923 O O . GLN A 1 118 ? -4.893 -1.685 30.728 1.00 74.50 118 GLN A O 1
ATOM 928 N N . THR A 1 119 ? -3.135 -0.302 30.911 1.00 68.81 119 THR A N 1
ATOM 929 C CA . THR A 1 119 ? -2.090 -1.307 30.673 1.00 68.81 119 THR A CA 1
ATOM 930 C C . THR A 1 119 ? -1.247 -1.582 31.912 1.00 68.81 119 THR A C 1
ATOM 932 O O . THR A 1 119 ? -0.597 -2.623 31.998 1.00 68.81 119 THR A O 1
ATOM 935 N N . GLY A 1 120 ? -1.303 -0.704 32.922 1.00 62.91 120 GLY A N 1
ATOM 936 C CA . GLY A 1 120 ? -0.537 -0.832 34.164 1.00 62.91 120 GLY A CA 1
ATOM 937 C C . GLY A 1 120 ? 0.974 -0.664 33.970 1.00 62.91 120 GLY A C 1
ATOM 938 O O . GLY A 1 120 ? 1.737 -0.895 34.909 1.00 62.91 120 GLY A O 1
ATOM 939 N N . ALA A 1 121 ? 1.407 -0.271 32.769 1.00 56.84 121 ALA A N 1
ATOM 940 C CA . ALA A 1 121 ? 2.802 -0.096 32.389 1.00 56.84 121 ALA A CA 1
ATOM 941 C C . ALA A 1 121 ? 3.270 1.354 32.578 1.00 56.84 121 ALA A C 1
ATOM 943 O O . ALA A 1 121 ? 4.460 1.589 32.797 1.00 56.84 121 ALA A O 1
ATOM 944 N N . ALA A 1 122 ? 2.355 2.332 32.556 1.00 53.19 122 ALA A N 1
ATOM 945 C CA . ALA A 1 122 ? 2.690 3.752 32.656 1.00 53.19 122 ALA A CA 1
ATOM 946 C C . ALA A 1 122 ? 2.771 4.275 34.102 1.00 53.19 122 ALA A C 1
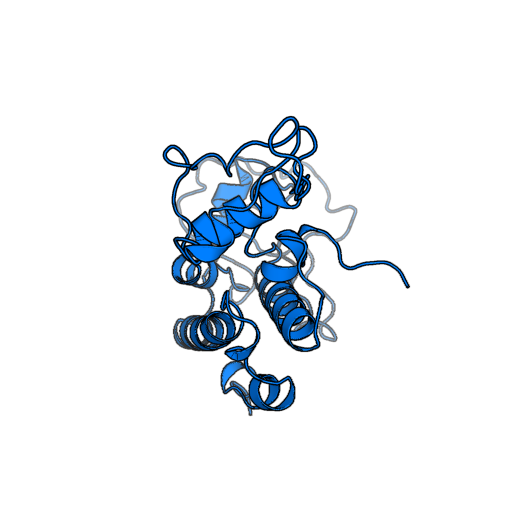ATOM 948 O O . ALA A 1 122 ? 2.451 5.428 34.370 1.00 53.19 122 ALA A O 1
ATOM 949 N N . SER A 1 123 ? 3.272 3.478 35.053 1.00 46.38 123 SER A N 1
ATOM 950 C CA . SER A 1 123 ? 3.564 3.977 36.409 1.00 46.38 123 SER A CA 1
ATOM 951 C C . SER A 1 123 ? 4.761 4.948 36.464 1.00 46.38 123 SER A C 1
ATOM 953 O O . SER A 1 123 ? 5.188 5.325 37.553 1.00 46.38 123 SER A O 1
ATOM 955 N N . SER A 1 124 ? 5.361 5.292 35.320 1.00 47.06 124 SER A N 1
ATOM 956 C CA . SER A 1 124 ? 6.574 6.113 35.209 1.00 47.06 124 SER A CA 1
ATOM 957 C C . SER A 1 124 ? 6.446 7.331 34.290 1.00 47.06 124 SER A C 1
ATOM 959 O O . SER A 1 124 ? 7.387 8.122 34.231 1.00 47.06 124 SER A O 1
ATOM 961 N N . LEU A 1 125 ? 5.321 7.514 33.590 1.00 52.31 125 LEU A N 1
ATOM 962 C CA . LEU A 1 125 ? 5.065 8.760 32.870 1.00 52.31 125 LEU A CA 1
ATOM 963 C C . LEU A 1 125 ? 4.427 9.731 33.864 1.00 52.31 125 LEU A C 1
ATOM 965 O O . LEU A 1 125 ? 3.276 9.557 34.253 1.00 52.31 125 LEU A O 1
ATOM 969 N N . GLU A 1 126 ? 5.212 10.697 34.344 1.00 51.09 126 GLU A N 1
ATOM 970 C CA . GLU A 1 126 ? 4.707 11.753 35.224 1.00 51.09 126 GLU A CA 1
ATOM 971 C C . GLU A 1 126 ? 3.516 12.454 34.554 1.00 51.09 126 GLU A C 1
ATOM 973 O O . GLU A 1 126 ? 3.573 12.798 33.369 1.00 51.09 126 GLU A O 1
ATOM 978 N N . GLU A 1 127 ? 2.436 12.663 35.311 1.00 52.59 127 GLU A N 1
ATOM 979 C CA . GLU A 1 127 ? 1.325 13.515 34.894 1.00 52.59 127 GLU A CA 1
ATOM 980 C C . GLU A 1 127 ? 1.891 14.884 34.476 1.00 52.59 127 GLU A C 1
ATOM 982 O O . GLU A 1 127 ? 2.312 15.671 35.325 1.00 52.59 127 GLU A O 1
ATOM 987 N N . ASP A 1 128 ? 1.870 15.230 33.180 1.00 50.16 128 ASP A N 1
ATOM 988 C CA . ASP A 1 128 ? 2.012 16.635 32.750 1.00 50.16 128 ASP A CA 1
ATOM 989 C C . ASP A 1 128 ? 0.673 17.357 33.021 1.00 50.16 128 ASP A C 1
ATOM 991 O O . ASP A 1 128 ? 0.014 17.908 32.135 1.00 50.16 128 ASP A O 1
ATOM 995 N N . ASP A 1 129 ? 0.246 17.313 34.288 1.00 48.81 129 ASP A N 1
ATOM 996 C CA . ASP A 1 129 ? -0.946 17.951 34.862 1.00 48.81 129 ASP A CA 1
ATOM 997 C C . ASP A 1 129 ? -0.827 19.486 34.859 1.00 48.81 129 ASP A C 1
ATOM 999 O O . ASP A 1 129 ? -1.769 20.220 35.157 1.00 48.81 129 ASP A O 1
ATOM 1003 N N . CYS A 1 130 ? 0.344 20.004 34.482 1.00 46.34 130 CYS A N 1
ATOM 1004 C CA . CYS A 1 130 ? 0.675 21.420 34.530 1.00 46.34 130 CYS A CA 1
ATOM 1005 C C . CYS A 1 130 ? 0.266 22.213 33.280 1.00 46.34 130 CYS A C 1
ATOM 1007 O O . CYS A 1 130 ? 0.478 23.429 33.249 1.00 46.34 130 CYS A O 1
ATOM 1009 N N . LYS A 1 131 ? -0.322 21.590 32.248 1.00 54.31 131 LYS A N 1
ATOM 1010 C CA . LYS A 1 131 ? -0.778 22.317 31.050 1.00 54.31 131 LYS A CA 1
ATOM 1011 C C . LYS A 1 131 ? -2.298 22.317 30.911 1.00 54.31 131 LYS A C 1
ATOM 1013 O O . LYS A 1 131 ? -2.883 21.262 30.662 1.00 54.31 131 LYS A O 1
ATOM 1018 N N . PRO A 1 132 ? -2.935 23.499 31.001 1.00 54.09 132 PRO A N 1
ATOM 1019 C CA . PRO A 1 132 ? -4.338 23.661 30.652 1.00 54.09 132 PRO A CA 1
ATOM 1020 C C . PRO A 1 132 ? -4.598 23.181 29.221 1.00 54.09 132 PRO A C 1
ATOM 1022 O O . PRO A 1 132 ? -3.794 23.429 28.318 1.00 54.09 132 PRO A O 1
ATOM 1025 N N . ASP A 1 133 ? -5.730 22.509 29.011 1.00 59.50 133 ASP A N 1
ATOM 1026 C CA . ASP A 1 133 ? -6.206 22.139 27.678 1.00 59.50 133 ASP A CA 1
ATOM 1027 C C . ASP A 1 133 ? -6.707 23.393 26.946 1.00 59.50 133 ASP A C 1
ATOM 1029 O O . ASP A 1 133 ? -7.897 23.695 26.907 1.00 59.50 133 ASP A O 1
ATOM 1033 N N . TYR A 1 134 ? -5.772 24.186 26.422 1.00 58.09 134 TYR A N 1
ATOM 1034 C CA . TYR A 1 134 ? -6.080 25.443 25.738 1.00 58.09 134 TYR A CA 1
ATOM 1035 C C . TYR A 1 134 ? -6.779 25.246 24.382 1.00 58.09 134 TYR A C 1
ATOM 1037 O O . TYR A 1 134 ? -7.312 26.214 23.845 1.00 58.09 134 TYR A O 1
ATOM 1045 N N . TRP A 1 135 ? -6.776 24.028 23.827 1.00 61.62 135 TRP A N 1
ATOM 1046 C CA . TRP A 1 135 ? -7.207 23.751 22.449 1.00 61.62 135 TRP A CA 1
ATOM 1047 C C . TRP A 1 135 ? -8.309 22.689 22.339 1.00 61.62 135 TRP A C 1
ATOM 1049 O O . TRP A 1 135 ? -8.738 22.370 21.232 1.00 61.62 135 TRP A O 1
ATOM 1059 N N . GLY A 1 136 ? -8.800 22.161 23.465 1.00 65.38 136 GLY A N 1
ATOM 1060 C CA . GLY A 1 136 ? -9.796 21.089 23.475 1.00 65.38 136 GLY A CA 1
ATOM 1061 C C . GLY A 1 136 ? -9.252 19.788 22.886 1.00 65.38 136 GLY A C 1
ATOM 1062 O O . GLY A 1 136 ? -10.011 18.994 22.334 1.00 65.38 136 GLY A O 1
ATOM 1063 N N . ASP A 1 137 ? -7.936 19.570 22.942 1.00 67.50 137 ASP A N 1
ATOM 1064 C CA . ASP A 1 137 ? -7.260 18.420 22.332 1.00 67.50 137 ASP A CA 1
ATOM 1065 C C . ASP A 1 137 ? -7.660 17.100 23.007 1.00 67.50 137 ASP A C 1
ATOM 1067 O O . ASP A 1 137 ? -7.626 16.057 22.357 1.00 67.50 137 ASP A O 1
ATOM 1071 N N . ARG A 1 138 ? -8.106 17.164 24.269 1.00 72.56 138 ARG A N 1
ATOM 1072 C CA . ARG A 1 138 ? -8.537 16.014 25.080 1.00 72.56 138 ARG A CA 1
ATOM 1073 C C . ARG A 1 138 ? -10.032 15.709 24.953 1.00 72.56 138 ARG A C 1
ATOM 1075 O O . ARG A 1 138 ? -10.511 14.746 25.540 1.00 72.56 138 ARG A O 1
ATOM 1082 N N . ILE A 1 139 ? -10.775 16.544 24.226 1.00 75.50 139 ILE A N 1
ATOM 1083 C CA . ILE A 1 139 ? -12.213 16.382 24.004 1.00 75.50 139 ILE A CA 1
ATOM 1084 C C . ILE A 1 139 ? -12.404 15.620 22.684 1.00 75.50 139 ILE A C 1
ATOM 1086 O O . ILE A 1 139 ? -11.840 16.062 21.670 1.00 75.50 139 ILE A O 1
ATOM 1090 N N . PRO A 1 140 ? -13.179 14.515 22.676 1.00 77.62 140 PRO A N 1
ATOM 1091 C CA . PRO A 1 140 ? -13.596 13.841 21.449 1.00 77.62 140 PRO A CA 1
ATOM 1092 C C . PRO A 1 140 ? -14.272 14.804 20.468 1.00 77.62 140 PRO A C 1
ATOM 1094 O O . PRO A 1 140 ? -14.741 15.885 20.845 1.00 77.62 140 PRO A O 1
ATOM 1097 N N . TYR A 1 141 ? -14.328 14.429 19.191 1.00 78.50 141 TYR A N 1
ATOM 1098 C CA . TYR A 1 141 ? -15.099 15.209 18.227 1.00 78.50 141 TYR A CA 1
ATOM 1099 C C . TYR A 1 141 ? -16.594 15.201 18.583 1.00 78.50 141 TYR A C 1
ATOM 1101 O O . TYR A 1 141 ? -17.074 14.383 19.365 1.00 78.50 141 TYR A O 1
ATOM 1109 N N . ALA A 1 142 ? -17.341 16.168 18.044 1.00 79.94 142 ALA A N 1
ATOM 1110 C CA . ALA A 1 142 ? -18.788 16.205 18.231 1.00 79.94 142 ALA A CA 1
ATOM 1111 C C . ALA A 1 142 ? -19.429 14.912 17.700 1.00 79.94 142 ALA A C 1
ATOM 1113 O O . ALA A 1 142 ? -18.963 14.383 16.697 1.00 79.94 142 ALA A O 1
ATOM 1114 N N . ALA A 1 143 ? -20.540 14.476 18.305 1.00 79.94 143 ALA A N 1
ATOM 1115 C CA . ALA A 1 143 ? -21.222 13.216 17.972 1.00 79.94 143 ALA A CA 1
ATOM 1116 C C . ALA A 1 143 ? -21.526 13.034 16.468 1.00 79.94 143 ALA A C 1
ATOM 1118 O O . ALA A 1 143 ? -21.565 11.923 15.964 1.00 79.94 143 ALA A O 1
ATOM 1119 N N . CYS A 1 144 ? -21.688 14.126 15.711 1.00 79.62 144 CYS A N 1
ATOM 1120 C CA . CYS A 1 144 ? -21.869 14.066 14.257 1.00 79.62 144 CYS A CA 1
ATOM 1121 C C . CYS A 1 144 ? -20.645 13.560 13.466 1.00 79.62 144 CYS A C 1
ATOM 1123 O O . CYS A 1 144 ? -20.759 13.366 12.260 1.00 79.62 144 CYS A O 1
ATOM 1125 N N . PHE A 1 145 ? -19.487 13.409 14.112 1.00 78.31 145 PHE A N 1
ATOM 1126 C CA . PHE A 1 145 ? -18.243 12.885 13.546 1.00 78.31 145 PHE A CA 1
ATOM 1127 C C . PHE A 1 145 ? -17.777 11.592 14.222 1.00 78.31 145 PHE A C 1
ATOM 1129 O O . PHE A 1 145 ? -16.735 11.081 13.826 1.00 78.31 145 PHE A O 1
ATOM 1136 N N . GLU A 1 146 ? -18.511 11.084 15.217 1.00 70.25 146 GLU A N 1
ATOM 1137 C CA . GLU A 1 146 ? -18.095 9.936 16.040 1.00 70.25 146 GLU A CA 1
ATOM 1138 C C . GLU A 1 146 ? -17.818 8.694 15.180 1.00 70.25 146 GLU A C 1
ATOM 1140 O O . GLU A 1 146 ? -16.802 8.041 15.365 1.00 70.25 146 GLU A O 1
ATOM 1145 N N . ASP A 1 147 ? -18.616 8.477 14.131 1.00 69.44 147 ASP A N 1
ATOM 1146 C CA . ASP A 1 147 ? -18.457 7.341 13.211 1.00 69.44 147 ASP A CA 1
ATOM 1147 C C . ASP A 1 147 ? -17.496 7.612 12.031 1.00 69.44 147 ASP A C 1
ATOM 1149 O O . ASP A 1 147 ? -17.368 6.792 11.123 1.00 69.44 147 ASP A O 1
ATOM 1153 N N . MET A 1 148 ? -16.869 8.793 11.966 1.00 72.06 148 MET A N 1
ATOM 1154 C CA . MET A 1 148 ? -16.100 9.235 10.790 1.00 72.06 148 MET A CA 1
ATOM 1155 C C . MET A 1 148 ? -14.669 9.653 11.118 1.00 72.06 148 MET A C 1
ATOM 1157 O O . MET A 1 148 ? -13.772 9.497 10.289 1.00 72.06 148 MET A O 1
ATOM 1161 N N . VAL A 1 149 ? -14.450 10.251 12.287 1.00 74.38 149 VAL A N 1
ATOM 1162 C CA . VAL A 1 149 ? -13.157 10.807 12.673 1.00 74.38 149 VAL A CA 1
ATOM 1163 C C . VAL A 1 149 ? -12.915 10.505 14.139 1.00 74.38 149 VAL A C 1
ATOM 1165 O O . VAL A 1 149 ? -13.564 11.079 15.010 1.00 74.38 149 VAL A O 1
ATOM 1168 N N . TRP A 1 150 ? -11.907 9.687 14.409 1.00 72.50 150 TRP A N 1
ATOM 1169 C CA . TRP A 1 150 ? -11.418 9.495 15.766 1.00 72.50 150 TRP A CA 1
ATOM 1170 C C . TRP A 1 150 ? -10.288 10.475 16.095 1.00 72.50 150 TRP A C 1
ATOM 1172 O O . TRP A 1 150 ? -9.575 10.971 15.213 1.00 72.50 150 TRP A O 1
ATOM 1182 N N . LYS A 1 151 ? -10.124 10.795 17.382 1.00 74.94 151 LYS A N 1
ATOM 1183 C CA . LYS A 1 151 ? -9.116 11.753 17.862 1.00 74.94 151 LYS A CA 1
ATOM 1184 C C . LYS A 1 151 ? -8.153 11.067 18.830 1.00 74.94 151 LYS A C 1
ATOM 1186 O O . LYS A 1 151 ? -8.416 11.069 20.030 1.00 74.94 151 LYS A O 1
ATOM 1191 N N . PRO A 1 152 ? -6.979 10.593 18.376 1.00 72.69 152 PRO A N 1
ATOM 1192 C CA . PRO A 1 152 ? -6.027 9.893 19.244 1.00 72.69 152 PRO A CA 1
ATOM 1193 C C . PRO A 1 152 ? -5.617 10.679 20.502 1.00 72.69 152 PRO A C 1
ATOM 1195 O O . PRO A 1 152 ? -5.416 10.103 21.565 1.00 72.69 152 PRO A O 1
ATOM 1198 N N . LYS A 1 153 ? -5.554 12.019 20.427 1.00 71.44 153 LYS A N 1
ATOM 1199 C CA . LYS A 1 153 ? -5.262 12.885 21.589 1.00 71.44 153 LYS A CA 1
ATOM 1200 C C . LYS A 1 153 ? -6.358 12.909 22.665 1.00 71.44 153 LYS A C 1
ATOM 1202 O O . LYS A 1 153 ? -6.078 13.324 23.788 1.00 71.44 153 LYS A O 1
ATOM 1207 N N . ALA A 1 154 ? -7.575 12.482 22.334 1.00 75.38 154 ALA A N 1
ATOM 1208 C CA . ALA A 1 154 ? -8.675 12.320 23.279 1.00 75.38 154 ALA A CA 1
ATOM 1209 C C . ALA A 1 154 ? -8.651 10.952 23.983 1.00 75.38 154 ALA A C 1
ATOM 1211 O O . ALA A 1 154 ? -9.387 10.760 24.948 1.00 75.38 154 ALA A O 1
ATOM 1212 N N . VAL A 1 155 ? -7.786 10.023 23.554 1.00 77.06 155 VAL A N 1
ATOM 1213 C CA . VAL A 1 155 ? -7.593 8.732 24.219 1.00 77.06 155 VAL A CA 1
ATOM 1214 C C . VAL A 1 155 ? -6.667 8.892 25.424 1.00 77.06 155 VAL A C 1
ATOM 1216 O O . VAL A 1 155 ? -5.573 9.458 25.330 1.00 77.06 155 VAL A O 1
ATOM 1219 N N . ARG A 1 156 ? -7.103 8.363 26.569 1.00 77.38 156 ARG A N 1
ATOM 1220 C CA . ARG A 1 156 ? -6.354 8.353 27.827 1.00 77.38 156 ARG A CA 1
ATOM 1221 C C . ARG A 1 156 ? -5.799 6.960 28.109 1.00 77.38 156 ARG A C 1
ATOM 1223 O O . ARG A 1 156 ? -6.569 6.034 28.341 1.00 77.38 156 ARG A O 1
ATOM 1230 N N . VAL A 1 157 ? -4.480 6.819 28.182 1.00 76.00 157 VAL A N 1
ATOM 1231 C CA . VAL A 1 157 ? -3.802 5.549 28.498 1.00 76.00 157 VAL A CA 1
ATOM 1232 C C . VAL A 1 157 ? -3.141 5.656 29.870 1.00 76.00 157 VAL A C 1
ATOM 1234 O O . VAL A 1 157 ? -2.329 6.554 30.076 1.00 76.00 157 VAL A O 1
ATOM 1237 N N . ASP A 1 158 ? -3.506 4.792 30.825 1.00 68.56 158 ASP A N 1
ATOM 1238 C CA . ASP A 1 158 ? -2.946 4.754 32.193 1.00 68.56 158 ASP A CA 1
ATOM 1239 C C . ASP A 1 158 ? -2.904 6.134 32.897 1.00 68.56 158 ASP A C 1
ATOM 1241 O O . ASP A 1 158 ? -1.994 6.447 33.657 1.00 68.56 158 ASP A O 1
ATOM 1245 N N . ASN A 1 159 ? -3.914 6.974 32.645 1.00 70.88 159 ASN A N 1
ATOM 1246 C CA . ASN A 1 159 ? -4.053 8.361 33.126 1.00 70.88 159 ASN A CA 1
ATOM 1247 C C . ASN A 1 159 ? -3.274 9.451 32.357 1.00 70.88 159 ASN A C 1
ATOM 1249 O O . ASN A 1 159 ? -3.387 10.626 32.695 1.00 70.88 159 ASN A O 1
ATOM 1253 N N . THR A 1 160 ? -2.581 9.107 31.271 1.00 69.69 160 THR A N 1
ATOM 1254 C CA . THR A 1 160 ? -1.865 10.061 30.407 1.00 69.69 160 THR A CA 1
ATOM 1255 C C . THR A 1 160 ? -2.585 10.263 29.069 1.00 69.69 160 THR A C 1
ATOM 1257 O O . THR A 1 160 ? -3.053 9.309 28.452 1.00 69.69 160 THR A O 1
ATOM 1260 N N . TYR A 1 161 ? -2.658 11.510 28.593 1.00 69.06 161 TYR A N 1
ATOM 1261 C CA . TYR A 1 161 ? -3.123 11.844 27.238 1.00 69.06 161 TYR A CA 1
ATOM 1262 C C . TYR A 1 161 ? -1.945 12.021 26.275 1.00 69.06 161 TYR A C 1
ATOM 1264 O O . TYR A 1 161 ? -0.883 12.524 26.659 1.00 69.06 161 TYR A O 1
ATOM 1272 N N . MET A 1 162 ? -2.141 11.689 24.996 1.00 65.88 162 MET A N 1
ATOM 1273 C CA . MET A 1 162 ? -1.139 11.980 23.967 1.00 65.88 162 MET A CA 1
ATOM 1274 C C . MET A 1 162 ? -1.021 13.486 23.725 1.00 65.88 162 MET A C 1
ATOM 1276 O O . MET A 1 162 ? -2.005 14.173 23.455 1.00 65.88 162 MET A O 1
ATOM 1280 N N . TYR A 1 163 ? 0.205 14.008 23.782 1.00 58.38 163 TYR A N 1
ATOM 1281 C CA . TYR A 1 163 ? 0.469 15.442 23.620 1.00 58.38 163 TYR A CA 1
ATOM 1282 C C . TYR A 1 163 ? 1.325 15.743 22.380 1.00 58.38 163 TYR A C 1
ATOM 1284 O O . TYR A 1 163 ? 1.144 16.780 21.735 1.00 58.38 163 TYR A O 1
ATOM 1292 N N . ARG A 1 164 ? 2.244 14.837 22.019 1.00 56.25 164 ARG A N 1
ATOM 1293 C CA . ARG A 1 164 ? 3.217 14.928 20.922 1.00 56.25 164 ARG A CA 1
ATOM 1294 C C . ARG A 1 164 ? 3.508 13.550 20.311 1.00 56.25 164 ARG A C 1
ATOM 1296 O O . ARG A 1 164 ? 3.434 12.525 20.970 1.00 56.25 164 ARG A O 1
ATOM 1303 N N . TYR A 1 165 ? 3.965 13.539 19.063 1.00 54.31 165 TYR A N 1
ATOM 1304 C CA . TYR A 1 165 ? 4.569 12.352 18.451 1.00 54.31 165 TYR A CA 1
ATOM 1305 C C . TYR A 1 165 ? 6.061 12.284 18.820 1.00 54.31 165 TYR A C 1
ATOM 1307 O O . TYR A 1 165 ? 6.929 12.577 18.001 1.00 54.31 165 TYR A O 1
ATOM 1315 N N . ASN A 1 166 ? 6.378 12.007 20.091 1.00 56.50 166 ASN A N 1
ATOM 1316 C CA . ASN A 1 166 ? 7.755 11.787 20.554 1.00 56.50 166 ASN A CA 1
ATOM 1317 C C . ASN A 1 166 ? 7.995 10.304 20.899 1.00 56.50 166 ASN A C 1
ATOM 1319 O O . ASN A 1 166 ? 7.060 9.518 21.025 1.00 56.50 166 ASN A O 1
ATOM 1323 N N . ARG A 1 167 ? 9.266 9.908 21.041 1.00 52.94 167 ARG A N 1
ATOM 1324 C CA . ARG A 1 167 ? 9.663 8.495 21.183 1.00 52.94 167 ARG A CA 1
ATOM 1325 C C . ARG A 1 167 ? 9.061 7.797 22.411 1.00 52.94 167 ARG A C 1
ATOM 1327 O O . ARG A 1 167 ? 8.834 6.594 22.364 1.00 52.94 167 ARG A O 1
ATOM 1334 N N . GLU A 1 168 ? 8.804 8.548 23.477 1.00 57.91 168 GLU A N 1
ATOM 1335 C CA . GLU A 1 168 ? 8.172 8.066 24.711 1.00 57.91 168 GLU A CA 1
ATOM 1336 C C . GLU A 1 168 ? 6.660 7.861 24.518 1.00 57.91 168 GLU A C 1
ATOM 1338 O O . GLU A 1 168 ? 6.117 6.857 24.965 1.00 57.91 168 GLU A O 1
ATOM 1343 N N . GLN A 1 169 ? 5.987 8.734 23.761 1.00 58.94 169 GLN A N 1
ATOM 1344 C CA . GLN A 1 169 ? 4.557 8.611 23.446 1.00 58.94 169 GLN A CA 1
ATOM 1345 C C . GLN A 1 169 ? 4.262 7.619 22.304 1.00 58.94 169 GLN A C 1
ATOM 1347 O O . GLN A 1 169 ? 3.149 7.109 22.222 1.00 58.94 169 GLN A O 1
ATOM 1352 N N . LEU A 1 170 ? 5.263 7.220 21.503 1.00 61.88 170 LEU A N 1
ATOM 1353 C CA . LEU A 1 170 ? 5.159 6.043 20.621 1.00 61.88 170 LEU A CA 1
ATOM 1354 C C . LEU A 1 170 ? 4.966 4.735 21.408 1.00 61.88 170 LEU A C 1
ATOM 1356 O O . LEU A 1 170 ? 4.404 3.786 20.869 1.00 61.88 170 LEU A O 1
ATOM 1360 N N . ALA A 1 171 ? 5.428 4.659 22.664 1.00 63.19 171 ALA A N 1
ATOM 1361 C CA . ALA A 1 171 ? 5.125 3.513 23.522 1.00 63.19 171 ALA A CA 1
ATOM 1362 C C . ALA A 1 171 ? 3.628 3.462 23.847 1.00 63.19 171 ALA A C 1
ATOM 1364 O O . ALA A 1 171 ? 3.049 2.390 23.816 1.00 63.19 171 ALA A O 1
ATOM 1365 N N . VAL A 1 172 ? 2.989 4.619 24.037 1.00 64.62 172 VAL A N 1
ATOM 1366 C CA . VAL A 1 172 ? 1.548 4.722 24.300 1.00 64.62 172 VAL A CA 1
ATOM 1367 C C . VAL A 1 172 ? 0.717 4.268 23.094 1.00 64.62 172 VAL A C 1
ATOM 1369 O O . VAL A 1 172 ? -0.298 3.608 23.280 1.00 64.62 172 VAL A O 1
ATOM 1372 N N . LEU A 1 173 ? 1.159 4.543 21.858 1.00 67.44 173 LEU A N 1
ATOM 1373 C CA . LEU A 1 173 ? 0.506 3.990 20.661 1.00 67.44 173 LEU A CA 1
ATOM 1374 C C . LEU A 1 173 ? 0.551 2.457 20.648 1.00 67.44 173 LEU A C 1
ATOM 1376 O O . LEU A 1 173 ? -0.443 1.832 20.311 1.00 67.44 173 LEU A O 1
ATOM 1380 N N . LYS A 1 174 ? 1.658 1.832 21.075 1.00 70.69 174 LYS A N 1
ATOM 1381 C CA . LYS A 1 174 ? 1.764 0.359 21.137 1.00 70.69 174 LYS A CA 1
ATOM 1382 C C . LYS A 1 174 ? 0.768 -0.290 22.096 1.00 70.69 174 LYS A C 1
ATOM 1384 O O . LYS A 1 174 ? 0.492 -1.473 21.938 1.00 70.69 174 LYS A O 1
ATOM 1389 N N . GLU A 1 175 ? 0.265 0.472 23.059 1.00 75.56 175 GLU A N 1
ATOM 1390 C CA . GLU A 1 175 ? -0.715 0.016 24.039 1.00 75.56 175 GLU A CA 1
ATOM 1391 C C . GLU A 1 175 ? -2.163 0.116 23.531 1.00 75.56 175 GLU A C 1
ATOM 1393 O O . GLU A 1 175 ? -3.070 -0.411 24.173 1.00 75.56 175 GLU A O 1
ATOM 1398 N N . LEU A 1 176 ? -2.407 0.789 22.399 1.00 79.81 176 LEU A N 1
ATOM 1399 C CA . LEU A 1 176 ? -3.743 0.864 21.814 1.00 79.81 176 LEU A CA 1
ATOM 1400 C C . LEU A 1 176 ? -4.177 -0.504 21.274 1.00 79.81 176 LEU A C 1
ATOM 1402 O O . LEU A 1 176 ? -3.341 -1.254 20.753 1.00 79.81 176 LEU A O 1
ATOM 1406 N N . PRO A 1 177 ? -5.480 -0.830 21.361 1.00 86.25 177 PRO A N 1
ATOM 1407 C CA . PRO A 1 177 ? -5.991 -2.031 20.726 1.00 86.25 177 PRO A CA 1
ATOM 1408 C C . PRO A 1 177 ? -5.715 -1.978 19.223 1.00 86.25 177 PRO A C 1
ATOM 1410 O O . PRO A 1 177 ? -5.683 -0.914 18.606 1.00 86.25 177 PRO A O 1
ATOM 1413 N N . GLN A 1 178 ? -5.483 -3.147 18.643 1.00 90.38 178 GLN A N 1
ATOM 1414 C CA . GLN A 1 178 ? -5.409 -3.305 17.196 1.00 90.38 178 GLN A CA 1
ATOM 1415 C C . GLN A 1 178 ? -6.815 -3.475 16.631 1.00 90.38 178 GLN A C 1
ATOM 1417 O O . GLN A 1 178 ? -7.734 -3.865 17.357 1.00 90.38 178 GLN A O 1
ATOM 1422 N N . ILE A 1 179 ? -6.955 -3.231 15.331 1.00 91.00 179 ILE A N 1
ATOM 1423 C CA . ILE A 1 179 ? -8.206 -3.483 14.609 1.00 91.00 179 ILE A CA 1
ATOM 1424 C C . ILE A 1 179 ? -8.647 -4.949 14.777 1.00 91.00 179 ILE A C 1
ATOM 1426 O O . ILE A 1 179 ? -7.788 -5.830 14.927 1.00 91.00 179 ILE A O 1
ATOM 1430 N N . PRO A 1 180 ? -9.958 -5.251 14.733 1.00 92.81 180 PRO A N 1
ATOM 1431 C CA . PRO A 1 180 ? -10.453 -6.617 14.862 1.00 92.81 180 PRO A CA 1
ATOM 1432 C C . PRO A 1 180 ? -9.773 -7.579 13.879 1.00 92.81 180 PRO A C 1
ATOM 1434 O O . PRO A 1 180 ? -9.566 -7.247 12.713 1.00 92.81 180 PRO A O 1
ATOM 1437 N N . GLU A 1 181 ? -9.477 -8.808 14.318 1.00 94.06 181 GLU A N 1
ATOM 1438 C CA . GLU A 1 181 ? -8.743 -9.791 13.498 1.00 94.06 181 GLU A CA 1
ATOM 1439 C C . GLU A 1 181 ? -9.426 -10.052 12.144 1.00 94.06 181 GLU A C 1
ATOM 1441 O O . GLU A 1 181 ? -8.762 -10.124 11.113 1.00 94.06 181 GLU A O 1
ATOM 1446 N N . HIS A 1 182 ? -10.761 -10.096 12.133 1.00 95.19 182 HIS A N 1
ATOM 1447 C CA . HIS A 1 182 ? -11.553 -10.223 10.911 1.00 95.19 182 HIS A CA 1
ATOM 1448 C C . HIS A 1 182 ? -11.361 -9.038 9.945 1.00 95.19 182 HIS A C 1
ATOM 1450 O O . HIS A 1 182 ? -11.237 -9.249 8.739 1.00 95.19 182 HIS A O 1
ATOM 1456 N N . GLU A 1 183 ? -11.299 -7.804 10.458 1.00 95.12 183 GLU A N 1
ATOM 1457 C CA . GLU A 1 183 ? -11.014 -6.619 9.640 1.00 95.12 183 GLU A CA 1
ATOM 1458 C C . GLU A 1 183 ? -9.596 -6.684 9.071 1.00 95.12 183 GLU A C 1
ATOM 1460 O O . GLU A 1 183 ? -9.407 -6.500 7.869 1.00 95.12 183 GLU A O 1
ATOM 1465 N N . ALA A 1 184 ? -8.609 -7.002 9.914 1.00 96.31 184 ALA A N 1
ATOM 1466 C CA . ALA A 1 184 ? -7.216 -7.129 9.503 1.00 96.31 184 ALA A CA 1
ATOM 1467 C C . ALA A 1 184 ? -7.033 -8.183 8.403 1.00 96.31 184 ALA A C 1
ATOM 1469 O O . ALA A 1 184 ? -6.308 -7.947 7.435 1.00 96.31 184 ALA A O 1
ATOM 1470 N N . ASP A 1 185 ? -7.690 -9.336 8.522 1.00 97.50 185 ASP A N 1
ATOM 1471 C CA . ASP A 1 185 ? -7.604 -10.400 7.526 1.00 97.50 185 ASP A CA 1
ATOM 1472 C C . ASP A 1 185 ? -8.243 -9.981 6.190 1.00 97.50 185 ASP A C 1
ATOM 1474 O O . ASP A 1 185 ? -7.646 -10.216 5.136 1.00 97.50 185 ASP A O 1
ATOM 1478 N N . LEU A 1 186 ? -9.397 -9.302 6.211 1.00 97.75 186 LEU A N 1
ATOM 1479 C CA . LEU A 1 186 ? -10.048 -8.784 5.002 1.00 97.75 186 LEU A CA 1
ATOM 1480 C C . LEU A 1 186 ? -9.264 -7.641 4.346 1.00 97.75 186 LEU A C 1
ATOM 1482 O O . LEU A 1 186 ? -9.149 -7.602 3.118 1.00 97.75 186 LEU A O 1
ATOM 1486 N N . LEU A 1 187 ? -8.705 -6.726 5.138 1.00 97.44 187 LEU A N 1
ATOM 1487 C CA . LEU A 1 187 ? -7.875 -5.634 4.634 1.00 97.44 187 LEU A CA 1
ATOM 1488 C C . LEU A 1 187 ? -6.585 -6.177 4.016 1.00 97.44 187 LEU A C 1
ATOM 1490 O O . LEU A 1 187 ? -6.193 -5.766 2.925 1.00 97.44 187 LEU A O 1
ATOM 1494 N N . PHE A 1 188 ? -5.939 -7.139 4.677 1.00 98.25 188 PHE A N 1
ATOM 1495 C CA . PHE A 1 188 ? -4.766 -7.811 4.130 1.00 98.25 188 PHE A CA 1
ATOM 1496 C C . PHE A 1 188 ? -5.094 -8.541 2.823 1.00 98.25 188 PHE A C 1
ATOM 1498 O O . PHE A 1 188 ? -4.351 -8.403 1.852 1.00 98.25 188 PHE A O 1
ATOM 1505 N N . ASP A 1 189 ? -6.205 -9.279 2.770 1.00 98.38 189 ASP A N 1
ATOM 1506 C CA . ASP A 1 189 ? -6.656 -9.974 1.561 1.00 98.38 189 ASP A CA 1
ATOM 1507 C C . ASP A 1 189 ? -6.873 -8.992 0.396 1.00 98.38 189 ASP A C 1
ATOM 1509 O O . ASP A 1 189 ? -6.327 -9.200 -0.691 1.00 98.38 189 ASP A O 1
ATOM 1513 N N . LEU A 1 190 ? -7.555 -7.866 0.638 1.00 98.44 190 LEU A N 1
ATOM 1514 C CA . LEU A 1 190 ? -7.744 -6.798 -0.348 1.00 98.44 190 LEU A CA 1
ATOM 1515 C C . LEU A 1 190 ? -6.409 -6.235 -0.850 1.00 98.44 190 LEU A C 1
ATOM 1517 O O . LEU A 1 190 ? -6.136 -6.219 -2.054 1.00 98.44 190 LEU A O 1
ATOM 1521 N N . LEU A 1 191 ? -5.565 -5.774 0.073 1.00 98.31 191 LEU A N 1
ATOM 1522 C CA . LEU A 1 191 ? -4.311 -5.105 -0.263 1.00 98.31 191 LEU A CA 1
ATOM 1523 C C . LEU A 1 191 ? -3.320 -6.060 -0.929 1.00 98.31 191 LEU A C 1
ATOM 1525 O O . LEU A 1 191 ? -2.593 -5.642 -1.823 1.00 98.31 191 LEU A O 1
ATOM 1529 N N . SER A 1 192 ? -3.321 -7.346 -0.572 1.00 98.06 192 SER A N 1
ATOM 1530 C CA . SER A 1 192 ? -2.467 -8.355 -1.211 1.00 98.06 192 SER A CA 1
ATOM 1531 C C . SER A 1 192 ? -2.814 -8.599 -2.687 1.00 98.06 192 SER A C 1
ATOM 1533 O O . SER A 1 192 ? -1.939 -8.970 -3.468 1.00 98.06 192 SER A O 1
ATOM 1535 N N . LYS A 1 193 ? -4.069 -8.350 -3.092 1.00 98.25 193 LYS A N 1
ATOM 1536 C CA . LYS A 1 193 ? -4.512 -8.410 -4.496 1.00 98.25 193 LYS A CA 1
ATOM 1537 C C . LYS A 1 193 ? -4.155 -7.138 -5.263 1.00 98.25 193 LYS A C 1
ATOM 1539 O O . LYS A 1 193 ? -3.870 -7.208 -6.456 1.00 98.25 193 LYS A O 1
ATOM 1544 N N . ILE A 1 194 ? -4.170 -5.986 -4.592 1.00 98.25 194 ILE A N 1
ATOM 1545 C CA . ILE A 1 194 ? -3.819 -4.688 -5.187 1.00 98.25 194 ILE A CA 1
ATOM 1546 C C . ILE A 1 194 ? -2.300 -4.548 -5.350 1.00 98.25 194 ILE A C 1
ATOM 1548 O O . ILE A 1 194 ? -1.817 -4.174 -6.421 1.00 98.25 194 ILE A O 1
ATOM 1552 N N . PHE A 1 195 ? -1.537 -4.859 -4.303 1.00 98.00 195 PHE A N 1
ATOM 1553 C CA . PHE A 1 195 ? -0.088 -4.687 -4.251 1.00 98.00 195 PHE A CA 1
ATOM 1554 C C . PHE A 1 195 ? 0.648 -5.853 -4.910 1.00 98.00 195 PHE A C 1
ATOM 1556 O O . PHE A 1 195 ? 1.370 -6.624 -4.281 1.00 98.00 195 PHE A O 1
ATOM 1563 N N . VAL A 1 196 ? 0.464 -5.954 -6.223 1.00 96.75 196 VAL A N 1
ATOM 1564 C CA . VAL A 1 196 ? 1.148 -6.905 -7.099 1.00 96.75 196 VAL A CA 1
ATOM 1565 C C . VAL A 1 196 ? 2.049 -6.136 -8.062 1.00 96.75 196 VAL A C 1
ATOM 1567 O O . VAL A 1 196 ? 1.637 -5.125 -8.637 1.00 96.75 196 VAL A O 1
ATOM 1570 N N . TYR A 1 197 ? 3.283 -6.619 -8.244 1.00 96.25 197 TYR A N 1
ATOM 1571 C CA . TYR A 1 197 ? 4.258 -6.008 -9.154 1.00 96.25 197 TYR A CA 1
ATOM 1572 C C . TYR A 1 197 ? 3.738 -5.920 -10.592 1.00 96.25 197 TYR A C 1
ATOM 1574 O O . TYR A 1 197 ? 3.796 -4.855 -11.194 1.00 96.25 197 TYR A O 1
ATOM 1582 N N . ASP A 1 198 ? 3.189 -7.019 -11.113 1.00 96.00 198 ASP A N 1
ATOM 1583 C CA . ASP A 1 198 ? 2.608 -7.069 -12.454 1.00 96.00 198 ASP A CA 1
ATOM 1584 C C . ASP A 1 198 ? 1.251 -6.332 -12.493 1.00 96.00 198 ASP A C 1
ATOM 1586 O O . ASP A 1 198 ? 0.280 -6.815 -11.892 1.00 96.00 198 ASP A O 1
ATOM 1590 N N . PRO A 1 199 ? 1.142 -5.194 -13.208 1.00 96.44 199 PRO A N 1
ATOM 1591 C CA . PRO A 1 199 ? -0.096 -4.428 -13.289 1.00 96.44 199 PRO A CA 1
ATOM 1592 C C . PRO A 1 199 ? -1.241 -5.203 -13.954 1.00 96.44 199 PRO A C 1
ATOM 1594 O O . PRO A 1 199 ? -2.399 -4.947 -13.633 1.00 96.44 199 PRO A O 1
ATOM 1597 N N . ALA A 1 200 ? -0.960 -6.177 -14.827 1.00 96.31 200 ALA A N 1
ATOM 1598 C CA . ALA A 1 200 ? -1.995 -6.969 -15.497 1.00 96.31 200 ALA A CA 1
ATOM 1599 C C . ALA A 1 200 ? -2.715 -7.945 -14.551 1.00 96.31 200 ALA A C 1
ATOM 1601 O O . ALA A 1 200 ? -3.778 -8.464 -14.888 1.00 96.31 200 ALA A O 1
ATOM 1602 N N . ARG A 1 201 ? -2.137 -8.204 -13.373 1.00 97.19 201 ARG A N 1
ATOM 1603 C CA . ARG A 1 201 ? -2.702 -9.085 -12.342 1.00 97.19 201 ARG A CA 1
ATOM 1604 C C . ARG A 1 201 ? -3.487 -8.337 -11.269 1.00 97.19 201 ARG A C 1
ATOM 1606 O O . ARG A 1 201 ? -4.062 -8.993 -10.401 1.00 97.19 201 ARG A O 1
ATOM 1613 N N . ARG A 1 202 ? -3.484 -7.001 -11.293 1.00 97.81 202 ARG A N 1
ATOM 1614 C CA . ARG A 1 202 ? -4.239 -6.190 -10.334 1.00 97.81 202 ARG A CA 1
ATOM 1615 C C . ARG A 1 202 ? -5.733 -6.233 -10.670 1.00 97.81 202 ARG A C 1
ATOM 1617 O O . ARG A 1 202 ? -6.079 -6.279 -11.851 1.00 97.81 202 ARG A O 1
ATOM 1624 N N . PRO A 1 203 ? -6.612 -6.197 -9.658 1.00 98.06 203 PRO A N 1
ATOM 1625 C CA . PRO A 1 203 ? -8.046 -6.097 -9.882 1.00 98.06 203 PRO A CA 1
ATOM 1626 C C . PRO A 1 203 ? -8.410 -4.757 -10.529 1.00 98.06 203 PRO A C 1
ATOM 1628 O O . PRO A 1 203 ? -7.695 -3.761 -10.420 1.00 98.06 203 PRO A O 1
ATOM 1631 N N . THR A 1 204 ? -9.565 -4.719 -11.173 1.00 97.75 204 THR A N 1
ATOM 1632 C CA . THR A 1 204 ? -10.221 -3.486 -11.609 1.00 97.75 204 THR A CA 1
ATOM 1633 C C . THR A 1 204 ? -10.831 -2.734 -10.422 1.00 97.75 204 THR A C 1
ATOM 1635 O O . THR A 1 204 ? -11.054 -3.297 -9.351 1.00 97.75 204 THR A O 1
ATOM 1638 N N . ALA A 1 205 ? -11.162 -1.453 -10.612 1.00 96.12 205 ALA A N 1
ATOM 1639 C CA . ALA A 1 205 ? -11.827 -0.659 -9.574 1.00 96.12 205 ALA A CA 1
ATOM 1640 C C . ALA A 1 205 ? -13.186 -1.251 -9.151 1.00 96.12 205 ALA A C 1
ATOM 1642 O O . ALA A 1 205 ? -13.547 -1.192 -7.978 1.00 96.12 205 ALA A O 1
ATOM 1643 N N . GLU A 1 206 ? -13.924 -1.839 -10.098 1.00 97.31 206 GLU A N 1
ATOM 1644 C CA . GLU A 1 206 ? -15.203 -2.505 -9.833 1.00 97.31 206 GLU A CA 1
ATOM 1645 C C . GLU A 1 206 ? -15.018 -3.734 -8.933 1.00 97.31 206 GLU A C 1
ATOM 1647 O O . GLU A 1 206 ? -15.739 -3.901 -7.951 1.00 97.31 206 GLU A O 1
ATOM 1652 N N . GLU A 1 207 ? -13.998 -4.551 -9.203 1.00 97.75 207 GLU A N 1
ATOM 1653 C CA . GLU A 1 207 ? -13.663 -5.714 -8.373 1.00 97.75 207 GLU A CA 1
ATOM 1654 C C . GLU A 1 207 ? -13.165 -5.311 -6.980 1.00 97.75 207 GLU A C 1
ATOM 1656 O O . GLU A 1 207 ? -13.526 -5.954 -5.995 1.00 97.75 207 GLU A O 1
ATOM 1661 N N . VAL A 1 208 ? -12.375 -4.234 -6.878 1.00 97.69 208 VAL A N 1
ATOM 1662 C CA . VAL A 1 208 ? -11.943 -3.667 -5.589 1.00 97.69 208 VAL A CA 1
ATOM 1663 C C . VAL A 1 208 ? -13.153 -3.259 -4.752 1.00 97.69 208 VAL A C 1
ATOM 1665 O O . VAL A 1 208 ? -13.240 -3.641 -3.588 1.00 97.69 208 VAL A O 1
ATOM 1668 N N . LEU A 1 209 ? -14.111 -2.539 -5.338 1.00 96.44 209 LEU A N 1
ATOM 1669 C CA . LEU A 1 209 ? -15.319 -2.095 -4.636 1.00 96.44 209 LEU A CA 1
ATOM 1670 C C . LEU A 1 209 ? -16.227 -3.267 -4.216 1.00 96.44 209 LEU A C 1
ATOM 1672 O O . LEU A 1 209 ? -16.931 -3.193 -3.208 1.00 96.44 209 LEU A O 1
ATOM 1676 N N . GLY A 1 210 ? -16.197 -4.368 -4.967 1.00 96.88 210 GLY A N 1
ATOM 1677 C CA . GLY A 1 210 ? -16.895 -5.608 -4.628 1.00 96.88 210 GLY A CA 1
ATOM 1678 C C . GLY A 1 210 ? -16.248 -6.421 -3.498 1.00 96.88 210 GLY A C 1
ATOM 1679 O O . GLY A 1 210 ? -16.787 -7.463 -3.125 1.00 96.88 210 GLY A O 1
ATOM 1680 N N . HIS A 1 211 ? -15.101 -6.000 -2.959 1.00 97.75 211 HIS A N 1
ATOM 1681 C CA . HIS A 1 211 ? -14.388 -6.759 -1.934 1.00 97.75 211 HIS A CA 1
ATOM 1682 C C . HIS A 1 211 ? -15.130 -6.761 -0.584 1.00 97.75 211 HIS A C 1
ATOM 1684 O O . HIS A 1 211 ? -15.563 -5.692 -0.152 1.00 97.75 211 HIS A O 1
ATOM 1690 N N . PRO A 1 212 ? -15.198 -7.893 0.153 1.00 97.50 212 PRO A N 1
ATOM 1691 C CA . PRO A 1 212 ? -15.932 -7.985 1.423 1.00 97.50 212 PRO A CA 1
ATOM 1692 C C . PRO A 1 212 ? -15.528 -6.968 2.498 1.00 97.50 212 PRO A C 1
ATOM 1694 O O . PRO A 1 212 ? -16.342 -6.630 3.347 1.00 97.50 212 PRO A O 1
ATOM 1697 N N . TRP A 1 213 ? -14.297 -6.449 2.444 1.00 96.25 213 TRP A N 1
ATOM 1698 C CA . TRP A 1 213 ? -13.826 -5.399 3.358 1.00 96.25 213 TRP A CA 1
ATOM 1699 C C . TRP A 1 213 ? -14.700 -4.129 3.312 1.00 96.25 213 TRP A C 1
ATOM 1701 O O . TRP A 1 213 ? -14.923 -3.508 4.340 1.00 96.25 213 TRP A O 1
ATOM 1711 N N . PHE A 1 214 ? -15.270 -3.782 2.151 1.00 94.44 214 PHE A N 1
ATOM 1712 C CA . PHE A 1 214 ? -16.173 -2.630 2.015 1.00 94.44 214 PHE A CA 1
ATOM 1713 C C . PHE A 1 214 ? -17.611 -2.898 2.494 1.00 94.44 214 PHE A C 1
ATOM 1715 O O . PHE A 1 214 ? -18.435 -1.988 2.465 1.00 94.44 214 PHE A O 1
ATOM 1722 N N . HIS A 1 215 ? -17.924 -4.129 2.913 1.00 94.06 215 HIS A N 1
ATOM 1723 C CA . HIS A 1 215 ? -19.283 -4.583 3.242 1.00 94.06 215 HIS A CA 1
ATOM 1724 C C . HIS A 1 215 ? -19.357 -5.243 4.625 1.00 94.06 215 HIS A C 1
ATOM 1726 O O . HIS A 1 215 ? -20.230 -6.070 4.867 1.00 94.06 215 HIS A O 1
ATOM 1732 N N . MET A 1 216 ? -18.423 -4.921 5.525 1.00 84.88 216 MET A N 1
ATOM 1733 C CA . MET A 1 216 ? -18.339 -5.527 6.860 1.00 84.88 216 MET A CA 1
ATOM 1734 C C . MET A 1 216 ? -19.530 -5.187 7.770 1.00 84.88 216 MET A C 1
ATOM 1736 O O . MET A 1 216 ? -19.893 -6.015 8.604 1.00 84.88 216 MET A O 1
ATOM 1740 N N . ASP A 1 217 ? -20.154 -4.025 7.556 1.00 68.81 217 ASP A N 1
ATOM 1741 C CA . A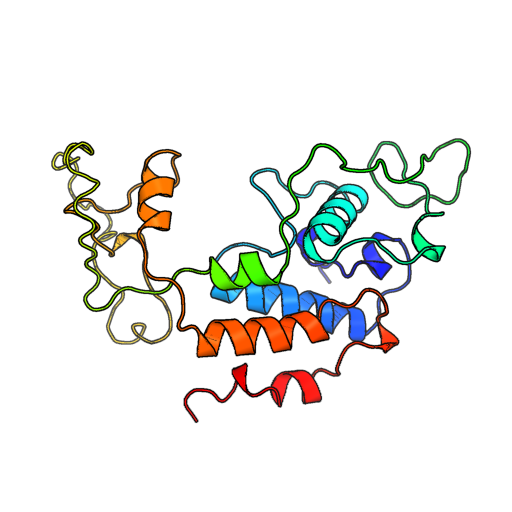SP A 1 217 ? -21.277 -3.507 8.354 1.00 68.81 217 ASP A CA 1
ATOM 1742 C C . ASP A 1 217 ? -22.620 -3.497 7.591 1.00 68.81 217 ASP A C 1
ATOM 1744 O O . ASP A 1 217 ? -23.592 -2.888 8.047 1.00 68.81 217 ASP A O 1
ATOM 1748 N N . ALA A 1 218 ? -22.669 -4.126 6.407 1.00 51.09 218 ALA A N 1
ATOM 1749 C CA . ALA A 1 218 ? -23.847 -4.180 5.532 1.00 51.09 218 ALA A CA 1
ATOM 1750 C C . ALA A 1 218 ? -24.766 -5.384 5.809 1.00 51.09 218 ALA A C 1
ATOM 1752 O O . ALA A 1 218 ? -24.260 -6.476 6.156 1.00 51.09 218 ALA A O 1
#

Foldseek 3Di:
DDDDPLLQFALCVLLVHDDDLLRVLSSVLQVVLCVQQVDGQQDDPDDQQGSLSSVLSLCLADNDDDPVSQPFFAAPSRGTDPDPVGTDGRDHPPVDHRDYNLNSLQLRFDQDVPLEAEDVPVPPPPPPVVDDPPPCLLPFDDPVCPVPDGRQQVRAYNNDGDDDPDPVCVVVSSRGHTDDPVLSVQSSVLSVQSSDNDSVSHDHPVVSCVRCNVVVPD

Secondary structure (DSSP, 8-state):
-PPPPGGG--HHHHTTPPP-HHHHHHHHHHHHHHHHHSS-TT--SS---SHHHHHHHHHHHH-SPPGGGTT-EE-TTS-EE--TTT-EEPPP-TTSPP--HHHHHHT-B-PPGGGEE--S--TTS---TTS--SS-TTSPPPGGGTTT---GGG-EETTEE---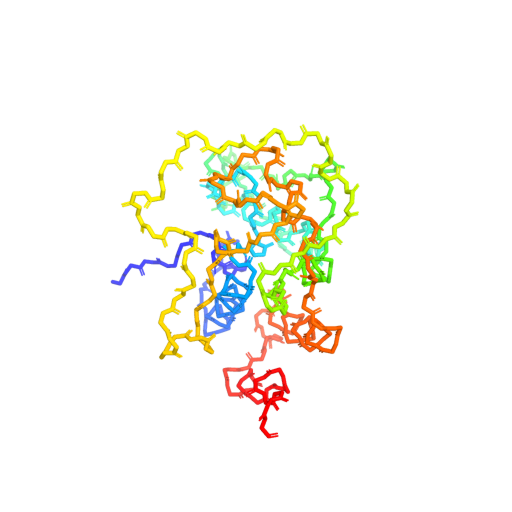--TTHHHHHHTSPBPPHHHHHHHHHHHHHHS-SSGGGSPPHHHHHTSGGGGTT-

Radius of gyration: 20.46 Å; Cα contacts (8 Å, |Δi|>4): 271; chains: 1; bounding box: 52×36×56 Å

pLDDT: mean 82.18, std 14.5, range [43.28, 98.44]

Solvent-accessible surface area (backbone atoms only — not comparable to full-atom values): 13082 Å² total; per-residue (Å²): 131,87,76,82,55,73,75,42,53,26,66,48,44,40,64,67,43,84,77,52,76,44,34,52,40,31,29,48,43,36,50,56,44,21,72,64,56,75,50,56,83,44,60,62,105,53,82,70,83,29,42,50,51,33,49,51,34,43,33,37,26,78,41,87,73,61,73,84,60,62,73,47,21,29,29,96,75,25,45,61,42,91,49,78,91,60,28,43,61,76,78,77,66,82,87,58,81,74,52,42,55,64,60,55,45,60,65,23,58,40,87,48,74,91,36,53,43,81,77,83,73,51,87,76,65,75,79,78,78,86,61,79,76,86,75,52,57,62,52,64,63,60,79,96,33,60,94,77,48,85,51,73,34,29,31,31,47,53,88,44,62,57,85,62,98,42,83,74,49,52,55,57,59,70,68,44,47,53,51,55,68,71,56,32,52,37,49,39,54,53,43,60,45,33,71,43,80,54,52,90,71,30,59,52,74,69,57,57,67,67,35,66,64,79,47,77,90,110